Protein AF-V7D7N8-F1 (afdb_monomer_lite)

pLDDT: mean 74.85, std 15.24, range [31.41, 94.75]

Secondary structure (DSSP, 8-state):
--EEEEEEEEEEEEEE-TTS-EEEESS---HHHHHHTTPEEEEEEEEEETTTTEEEEEEEETTSEE-HHHHHHHHHHH-GGGTBS-SEEEE-HHHHHHS-HHHHHHHH-TT----EEEE--SHHHHHHHHHHHHTT---GGG----S--SSHHHHHHHHHHHHHHHHHHHHHHS---TTTHHHHHHHHTSPPB--SSPPP----EEPPHHHHHHHHTTSPPPPS-EEEEE---STT-TTEEEEEEE-TTPPPTTGGGEEEEES--PPPPS----

Structure (mmCIF, N/CA/C/O backbone):
data_AF-V7D7N8-F1
#
_entry.id   AF-V7D7N8-F1
#
loop_
_atom_site.group_PDB
_atom_site.id
_atom_site.type_symbol
_atom_site.label_atom_id
_atom_site.label_alt_id
_atom_site.label_comp_id
_atom_site.label_asym_id
_atom_site.label_entity_id
_atom_site.label_seq_id
_atom_site.pdbx_PDB_ins_code
_atom_site.Cartn_x
_atom_site.Cartn_y
_atom_site.Cartn_z
_atom_site.occupancy
_atom_site.B_iso_or_equiv
_atom_site.auth_seq_id
_atom_site.auth_comp_id
_atom_site.auth_asym_id
_atom_site.auth_atom_id
_atom_site.pdbx_PDB_model_num
ATOM 1 N N . MET A 1 1 ? 13.369 -1.813 -20.200 1.00 81.56 1 MET A N 1
ATOM 2 C CA . MET A 1 1 ? 12.359 -0.771 -19.956 1.00 81.56 1 MET A CA 1
ATOM 3 C C . MET A 1 1 ? 11.888 -0.987 -18.539 1.00 81.56 1 MET A C 1
ATOM 5 O O . MET A 1 1 ? 11.537 -2.118 -18.226 1.00 81.56 1 MET A O 1
ATOM 9 N N . LEU A 1 2 ? 12.017 0.020 -17.683 1.00 90.50 2 LEU A N 1
ATOM 10 C CA . LEU A 1 2 ? 11.590 -0.049 -16.291 1.00 90.50 2 LEU A CA 1
ATOM 11 C C . LEU A 1 2 ? 10.105 0.317 -16.226 1.00 90.50 2 LEU A C 1
ATOM 13 O O . LEU A 1 2 ? 9.742 1.434 -16.584 1.00 90.50 2 LEU A O 1
ATOM 17 N N . THR A 1 3 ? 9.262 -0.615 -15.792 1.00 92.75 3 THR A N 1
ATOM 18 C CA . THR A 1 3 ? 7.821 -0.391 -15.624 1.00 92.75 3 THR A CA 1
ATOM 19 C C . THR A 1 3 ? 7.473 -0.523 -14.152 1.00 92.75 3 THR A C 1
ATOM 21 O O . THR A 1 3 ? 7.943 -1.453 -13.498 1.00 92.75 3 THR A O 1
ATOM 24 N N . HIS A 1 4 ? 6.632 0.373 -13.642 1.00 94.75 4 HIS A N 1
ATOM 25 C CA . HIS A 1 4 ? 6.025 0.227 -12.322 1.00 94.75 4 HIS A CA 1
ATOM 26 C C . HIS A 1 4 ? 4.506 0.195 -12.422 1.00 94.75 4 HIS A C 1
ATOM 28 O O . HIS A 1 4 ? 3.933 0.918 -13.235 1.00 94.75 4 HIS A O 1
ATOM 34 N N . HIS A 1 5 ? 3.852 -0.595 -11.574 1.00 93.94 5 HIS A N 1
ATOM 35 C CA . HIS A 1 5 ? 2.412 -0.480 -11.361 1.00 93.94 5 HIS A CA 1
ATOM 36 C C . HIS A 1 5 ? 2.163 0.337 -10.100 1.00 93.94 5 HIS A C 1
ATOM 38 O O . HIS A 1 5 ? 2.705 0.032 -9.037 1.00 93.94 5 HIS A O 1
ATOM 44 N N . PHE A 1 6 ? 1.350 1.380 -10.224 1.00 92.81 6 PHE A N 1
ATOM 45 C CA . PHE A 1 6 ? 0.870 2.171 -9.106 1.00 92.81 6 PHE A CA 1
ATOM 46 C C . PHE A 1 6 ? -0.584 1.819 -8.817 1.00 92.81 6 PHE A C 1
ATOM 48 O O . PHE A 1 6 ? -1.464 1.979 -9.662 1.00 92.81 6 PHE A O 1
ATOM 55 N N . THR A 1 7 ? -0.825 1.341 -7.603 1.00 89.62 7 THR A N 1
ATOM 56 C CA . THR A 1 7 ? -2.142 0.913 -7.139 1.00 89.62 7 THR A CA 1
ATOM 57 C C . THR A 1 7 ? -2.495 1.639 -5.851 1.00 89.62 7 THR A C 1
ATOM 59 O O . THR A 1 7 ? -1.654 1.772 -4.956 1.00 89.62 7 THR A O 1
ATOM 62 N N . ILE A 1 8 ? -3.754 2.046 -5.729 1.00 88.19 8 ILE A N 1
ATOM 63 C CA . ILE A 1 8 ? -4.336 2.525 -4.478 1.00 88.19 8 ILE A CA 1
ATOM 64 C C . ILE A 1 8 ? -5.509 1.613 -4.168 1.00 88.19 8 ILE A C 1
ATOM 66 O O . ILE A 1 8 ? -6.446 1.544 -4.956 1.00 88.19 8 ILE A O 1
ATOM 70 N N . VAL A 1 9 ? -5.442 0.904 -3.045 1.00 85.19 9 VAL A N 1
ATOM 71 C CA . VAL A 1 9 ? -6.451 -0.098 -2.685 1.00 85.19 9 VAL A CA 1
ATOM 72 C C . VAL A 1 9 ? -6.935 0.103 -1.256 1.00 85.19 9 VAL A C 1
ATOM 74 O O . VAL A 1 9 ? -6.151 0.476 -0.379 1.00 85.19 9 VAL A O 1
ATOM 77 N N . G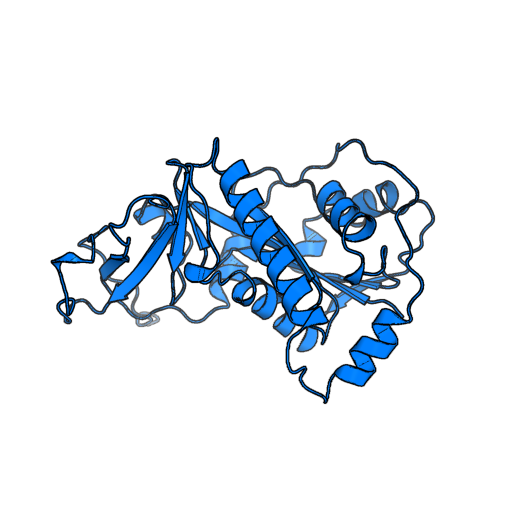LN A 1 10 ? -8.213 -0.182 -0.998 1.00 86.94 10 GLN A N 1
ATOM 78 C CA . GLN A 1 10 ? -8.685 -0.350 0.374 1.00 86.94 10 GLN A CA 1
ATOM 79 C C . GLN A 1 10 ? -8.215 -1.686 0.908 1.00 86.94 10 GLN A C 1
ATOM 81 O O . GLN A 1 10 ? -8.544 -2.732 0.359 1.00 86.94 10 GLN A O 1
ATOM 86 N N . HIS A 1 11 ? -7.475 -1.675 2.000 1.00 84.56 11 HIS A N 1
ATOM 87 C CA . HIS A 1 11 ? -6.992 -2.893 2.596 1.00 84.56 11 HIS A CA 1
ATOM 88 C C . HIS A 1 11 ? -8.147 -3.768 3.092 1.00 84.56 11 HIS A C 1
ATOM 90 O O . HIS A 1 11 ? -8.954 -3.332 3.907 1.00 84.56 11 HIS A O 1
ATOM 96 N N . LYS A 1 12 ? -8.197 -5.019 2.622 1.00 79.44 12 LYS A N 1
ATOM 97 C CA . LYS A 1 12 ? -9.206 -5.994 3.059 1.00 79.44 12 LYS A CA 1
ATOM 98 C C . LYS A 1 12 ? -8.913 -6.581 4.430 1.00 79.44 12 LYS A C 1
ATOM 100 O O . LYS A 1 12 ? -9.837 -6.861 5.172 1.00 79.44 12 LYS A O 1
ATOM 105 N N . TYR A 1 13 ? -7.637 -6.759 4.761 1.00 80.56 13 TYR A N 1
ATOM 106 C CA . TYR A 1 13 ? -7.210 -7.476 5.963 1.00 80.56 13 TYR A CA 1
ATOM 107 C C . TYR A 1 13 ? -6.693 -6.576 7.070 1.00 80.56 13 TYR A C 1
ATOM 109 O O . TYR A 1 13 ? -6.229 -7.103 8.059 1.00 80.56 13 TYR A O 1
ATOM 117 N N . LEU A 1 14 ? -6.666 -5.253 6.904 1.00 86.56 14 LEU A N 1
ATOM 118 C CA . LEU A 1 14 ? -5.997 -4.363 7.853 1.00 86.56 14 LEU A CA 1
ATOM 119 C C . LEU A 1 14 ? -6.893 -3.170 8.127 1.00 86.56 14 LEU A C 1
ATOM 121 O O . LEU A 1 14 ? -7.237 -2.415 7.220 1.00 86.56 14 LEU A O 1
ATOM 125 N N . PHE A 1 15 ? -7.214 -2.997 9.397 1.00 88.62 15 PHE A N 1
ATOM 126 C CA . PHE A 1 15 ? -8.015 -1.900 9.909 1.00 88.62 15 PHE A CA 1
ATOM 127 C C . PHE A 1 15 ? -7.319 -1.294 11.111 1.00 88.62 15 PHE A C 1
ATOM 129 O O . PHE A 1 15 ? -6.423 -1.900 11.701 1.00 88.62 15 PHE A O 1
ATOM 136 N N . VAL A 1 16 ? -7.735 -0.093 11.485 1.00 91.25 16 VAL A N 1
ATOM 137 C CA . VAL A 1 16 ? -7.229 0.577 12.682 1.00 91.25 16 VAL A CA 1
ATOM 138 C C . VAL A 1 16 ? -8.362 1.174 13.500 1.00 91.25 16 VAL A C 1
ATOM 140 O O . VAL A 1 16 ? -9.387 1.536 12.942 1.00 91.25 16 VAL A O 1
ATOM 143 N N . SER A 1 17 ? -8.195 1.316 14.809 1.00 90.31 17 SER A N 1
ATOM 144 C CA . SER A 1 17 ? -9.137 2.059 15.658 1.00 90.31 17 SER A CA 1
ATOM 145 C C . SER A 1 17 ? -8.607 3.460 15.983 1.00 90.31 17 SER A C 1
ATOM 147 O O . SER A 1 17 ? -7.397 3.713 15.942 1.00 90.31 17 SER A O 1
ATOM 149 N N . GLU A 1 18 ? -9.496 4.380 16.378 1.00 89.75 18 GLU A N 1
ATOM 150 C CA . GLU A 1 18 ? -9.092 5.686 16.937 1.00 89.75 18 GLU A CA 1
ATOM 151 C C . GLU A 1 18 ? -8.230 5.533 18.202 1.00 89.75 18 GLU A C 1
ATOM 153 O O . GLU A 1 18 ? -7.397 6.386 18.518 1.00 89.75 18 GLU A O 1
ATOM 158 N N . GLU A 1 19 ? -8.345 4.391 18.885 1.00 87.12 19 GLU A N 1
ATOM 159 C CA . GLU A 1 19 ? -7.520 4.053 20.038 1.00 87.12 19 GLU A CA 1
ATOM 160 C C . GLU A 1 19 ? -6.075 3.697 19.670 1.00 87.12 19 GLU A C 1
ATOM 162 O O . GLU A 1 19 ? -5.271 3.475 20.575 1.00 87.12 19 GLU A O 1
ATOM 167 N N . ARG A 1 20 ? -5.687 3.764 18.387 1.00 87.75 20 ARG A N 1
ATOM 168 C CA . ARG A 1 20 ? -4.335 3.463 17.871 1.00 87.75 20 ARG A CA 1
ATOM 169 C C . ARG A 1 20 ? -4.005 1.982 17.971 1.00 87.75 20 ARG A C 1
ATOM 171 O O . ARG A 1 20 ? -2.908 1.612 18.390 1.00 87.75 20 ARG A O 1
ATOM 178 N N . GLU A 1 21 ? -4.976 1.168 17.597 1.00 85.56 21 GLU A N 1
ATOM 179 C CA . GLU A 1 21 ? -4.845 -0.280 17.511 1.00 85.56 21 GLU A CA 1
ATOM 180 C C . GLU A 1 21 ? -5.003 -0.704 16.053 1.00 85.56 21 GLU A C 1
ATOM 182 O O . GLU A 1 21 ? -5.697 -0.030 15.294 1.00 85.56 21 GLU A O 1
ATOM 187 N N . ALA A 1 22 ? -4.328 -1.775 15.651 1.00 85.69 22 ALA A N 1
ATOM 188 C CA . ALA A 1 22 ? -4.426 -2.383 14.337 1.00 85.69 22 ALA A CA 1
ATOM 189 C C . ALA A 1 22 ? -5.130 -3.733 14.445 1.00 85.69 22 ALA A C 1
ATOM 191 O O . ALA A 1 22 ? -4.864 -4.518 15.349 1.00 85.69 22 ALA A O 1
ATOM 192 N N . PHE A 1 23 ? -6.008 -4.008 13.496 1.00 83.12 23 PHE A N 1
ATOM 193 C CA . PHE A 1 23 ? -6.793 -5.228 13.435 1.00 83.12 23 PHE A CA 1
ATOM 194 C C . PHE A 1 23 ? -6.509 -5.889 12.103 1.00 83.12 23 PHE A C 1
ATOM 196 O O . PHE A 1 23 ? -6.786 -5.313 11.047 1.00 83.12 23 PHE A O 1
ATOM 203 N N . TRP A 1 24 ? -5.928 -7.078 12.165 1.00 80.69 24 TRP A N 1
ATOM 204 C CA . TRP A 1 24 ? -5.785 -7.939 11.017 1.00 80.69 24 TRP A CA 1
ATOM 205 C C . TRP A 1 24 ? -6.995 -8.864 10.913 1.00 80.69 24 TRP A C 1
ATOM 207 O O . TRP A 1 24 ? -7.369 -9.459 11.914 1.00 80.69 24 TRP A O 1
ATOM 217 N N . VAL A 1 25 ? -7.600 -9.014 9.738 1.00 77.12 25 VAL A N 1
ATOM 218 C CA . VAL A 1 25 ? -8.779 -9.875 9.528 1.00 77.12 25 VAL A CA 1
ATOM 219 C C . VAL A 1 25 ? -8.435 -10.940 8.499 1.00 77.12 25 VAL A C 1
ATOM 221 O O . VAL A 1 25 ? -8.008 -10.579 7.411 1.00 77.12 25 VAL A O 1
ATOM 224 N N . SER A 1 26 ? -8.626 -12.227 8.795 1.00 70.00 26 SER A N 1
ATOM 225 C CA . SER A 1 26 ? -8.186 -13.323 7.898 1.00 70.00 26 SER A CA 1
ATOM 226 C C . SER A 1 26 ? -8.944 -13.405 6.606 1.00 70.00 26 SER A C 1
ATOM 228 O O . SER A 1 26 ? -8.368 -13.589 5.534 1.00 70.00 26 SER A O 1
ATOM 230 N N . GLU A 1 27 ? -10.247 -13.265 6.724 1.00 71.12 27 GLU A N 1
ATOM 231 C CA . GLU A 1 27 ? -11.159 -13.437 5.607 1.00 71.12 27 GLU A CA 1
ATOM 232 C C . GLU A 1 27 ? -11.414 -12.104 4.894 1.00 71.12 27 GLU A C 1
ATOM 234 O O . GLU A 1 27 ? -11.929 -12.061 3.782 1.00 71.12 27 GLU A O 1
ATOM 239 N N . GLY A 1 28 ? -10.937 -11.013 5.493 1.00 72.94 28 GLY A N 1
ATOM 240 C CA . GLY A 1 28 ? -11.219 -9.649 5.089 1.00 72.94 28 GLY A CA 1
ATOM 241 C C . GLY A 1 28 ? -12.495 -9.110 5.727 1.00 72.94 28 GLY A C 1
ATOM 242 O O . GLY A 1 28 ? -13.274 -9.855 6.310 1.00 72.94 28 GLY A O 1
ATOM 243 N N . LEU A 1 29 ? -12.682 -7.794 5.662 1.00 73.69 29 LEU A N 1
ATOM 244 C CA . LEU A 1 29 ? -13.860 -7.122 6.210 1.00 73.69 29 LEU A CA 1
ATOM 245 C C . LEU A 1 29 ? -14.306 -5.998 5.270 1.00 73.69 29 LEU A C 1
ATOM 247 O O . LEU A 1 29 ? -13.475 -5.252 4.743 1.00 73.69 29 LEU A O 1
ATOM 251 N N . ASN A 1 30 ? -15.612 -5.848 5.058 1.00 71.94 30 ASN A N 1
ATOM 252 C CA . ASN A 1 30 ? -16.130 -4.732 4.272 1.00 71.94 30 ASN A CA 1
ATOM 253 C C . ASN A 1 30 ? -16.026 -3.413 5.047 1.00 71.94 30 ASN A C 1
ATOM 255 O O . ASN A 1 30 ? -16.162 -3.399 6.273 1.00 71.94 30 ASN A O 1
ATOM 259 N N . PRO A 1 31 ? -15.887 -2.265 4.358 1.00 72.69 31 PRO A N 1
ATOM 260 C CA . PRO A 1 31 ? -15.820 -0.971 5.036 1.00 72.69 31 PRO A CA 1
ATOM 261 C C . PRO A 1 31 ? -17.057 -0.672 5.901 1.00 72.69 31 PRO A C 1
ATOM 263 O O . PRO A 1 31 ? -16.910 -0.188 7.018 1.00 72.69 31 PRO A O 1
ATOM 266 N N . SER A 1 32 ? -18.264 -1.037 5.457 1.00 72.69 32 SER A N 1
ATOM 267 C CA . SER A 1 32 ? -19.494 -0.867 6.250 1.00 72.69 32 SER A CA 1
ATOM 268 C C . SER A 1 32 ? -19.538 -1.734 7.515 1.00 72.69 32 SER A C 1
ATOM 270 O O . SER A 1 32 ? -20.196 -1.388 8.496 1.00 72.69 32 SER A O 1
ATOM 272 N N . GLU A 1 33 ? -18.865 -2.883 7.500 1.00 72.31 33 GLU A N 1
ATOM 273 C CA . GLU A 1 33 ? -18.773 -3.787 8.650 1.00 72.31 33 GLU A CA 1
ATOM 274 C C . GLU A 1 33 ? -17.712 -3.293 9.629 1.00 72.31 33 GLU A C 1
ATOM 276 O O . GLU A 1 33 ? -17.956 -3.264 10.835 1.00 72.31 33 GLU A O 1
ATOM 281 N N . ALA A 1 34 ? -16.582 -2.814 9.100 1.00 78.56 34 ALA A N 1
ATOM 282 C CA . ALA A 1 34 ? -15.554 -2.128 9.868 1.00 78.56 34 ALA A CA 1
ATOM 283 C C . ALA A 1 34 ? -16.153 -0.959 10.661 1.00 78.56 34 ALA A C 1
ATOM 285 O O . ALA A 1 34 ? -15.941 -0.875 11.868 1.00 78.56 34 ALA A O 1
ATOM 286 N N . GLU A 1 35 ? -16.995 -0.132 10.034 1.00 80.00 35 GLU A N 1
ATOM 287 C CA . GLU A 1 35 ? -17.708 0.952 10.723 1.00 80.00 35 GLU A CA 1
ATOM 288 C C . GLU A 1 35 ? -18.569 0.450 11.893 1.00 80.00 35 GLU A C 1
ATOM 290 O O . GLU A 1 35 ? -18.582 1.067 12.960 1.00 80.00 35 GLU A O 1
ATOM 295 N N . GLY A 1 36 ? -19.255 -0.688 11.726 1.00 77.19 36 GLY A N 1
ATOM 296 C CA . GLY A 1 36 ? -20.042 -1.327 12.786 1.00 77.19 36 GLY A CA 1
ATOM 297 C C . GLY A 1 36 ? -19.208 -1.749 13.998 1.00 77.19 36 GLY A C 1
ATOM 298 O O . GLY A 1 36 ? -19.693 -1.660 15.123 1.00 77.19 36 GLY A O 1
ATOM 299 N N . LEU A 1 37 ? -17.948 -2.126 13.768 1.00 77.12 37 LEU A N 1
ATOM 300 C CA . LEU A 1 37 ? -16.966 -2.501 14.790 1.00 77.12 37 LEU A CA 1
ATOM 301 C C . LEU A 1 37 ? -16.120 -1.312 15.286 1.00 77.12 37 LEU A C 1
ATOM 303 O O . LEU A 1 37 ? -15.131 -1.512 15.990 1.00 77.12 37 LEU A O 1
ATOM 307 N N . ALA A 1 38 ? -16.477 -0.076 14.916 1.00 85.12 38 ALA A N 1
ATOM 308 C CA . ALA A 1 38 ? -15.683 1.130 15.173 1.00 85.12 38 ALA A CA 1
ATOM 309 C C . ALA A 1 38 ? -14.235 1.050 14.634 1.00 85.12 38 ALA A C 1
ATOM 311 O O . ALA A 1 38 ? -13.316 1.690 15.154 1.00 85.12 38 ALA A O 1
ATOM 312 N N . LEU A 1 39 ? -14.044 0.272 13.569 1.00 86.56 39 LEU A N 1
ATOM 313 C CA . LEU A 1 39 ? -12.799 0.122 12.836 1.00 86.56 39 LEU A CA 1
ATOM 314 C C . LEU A 1 39 ? -12.775 1.055 11.625 1.00 86.56 39 LEU A C 1
ATOM 316 O O . LEU A 1 39 ? -13.763 1.263 10.924 1.00 86.56 39 LEU A O 1
ATOM 320 N N . ILE A 1 40 ? -11.601 1.607 11.366 1.00 90.25 40 ILE A N 1
ATOM 321 C CA . ILE A 1 40 ? -11.319 2.522 10.271 1.00 90.25 40 ILE A CA 1
ATOM 322 C C . ILE A 1 40 ? -10.628 1.721 9.165 1.00 90.25 40 ILE A C 1
ATOM 324 O O . ILE A 1 40 ? -9.555 1.153 9.415 1.00 90.25 40 ILE A O 1
ATOM 328 N N . PRO A 1 41 ? -11.186 1.693 7.941 1.00 88.25 41 PRO A N 1
ATOM 329 C CA . PRO A 1 41 ? -10.522 1.077 6.802 1.00 88.25 41 PRO A CA 1
ATOM 330 C C . PRO A 1 41 ? -9.180 1.748 6.509 1.00 88.25 41 PRO A C 1
ATOM 332 O O . PRO A 1 41 ? -9.032 2.974 6.592 1.00 88.25 41 PRO A O 1
ATOM 335 N N . VAL A 1 42 ? -8.195 0.931 6.150 1.00 89.62 42 VAL A N 1
ATOM 336 C CA . VAL A 1 42 ? -6.865 1.391 5.751 1.00 89.62 42 VAL A CA 1
ATOM 337 C C . VAL A 1 42 ? -6.785 1.433 4.232 1.00 89.62 42 VAL A C 1
ATOM 339 O O . VAL A 1 42 ? -7.301 0.560 3.550 1.00 89.62 42 VAL A O 1
ATOM 342 N N . ILE A 1 43 ? -6.116 2.439 3.688 1.00 89.44 43 ILE A N 1
ATOM 343 C CA . ILE A 1 43 ? -5.741 2.524 2.280 1.00 89.44 43 ILE A CA 1
ATOM 344 C C . ILE A 1 43 ? -4.271 2.163 2.160 1.00 89.44 43 ILE A C 1
ATOM 346 O O . ILE A 1 43 ? -3.448 2.713 2.890 1.00 89.44 43 ILE A O 1
ATOM 350 N N . ALA A 1 44 ? -3.937 1.300 1.208 1.00 90.31 44 ALA A N 1
ATOM 351 C CA . ALA A 1 44 ? -2.565 1.033 0.814 1.00 90.31 44 ALA A CA 1
ATOM 352 C C . ALA A 1 44 ? -2.260 1.712 -0.526 1.00 90.31 44 ALA A C 1
ATOM 354 O O . ALA A 1 44 ? -2.882 1.411 -1.546 1.00 90.31 44 ALA A O 1
ATOM 355 N N . LEU A 1 45 ? -1.278 2.611 -0.525 1.00 91.81 45 LEU A N 1
ATOM 356 C CA . LEU A 1 45 ? -0.623 3.086 -1.741 1.00 91.81 45 LEU A CA 1
ATOM 357 C C . LEU A 1 45 ? 0.557 2.167 -1.997 1.00 91.81 45 LEU A C 1
ATOM 359 O O . LEU A 1 45 ? 1.423 2.037 -1.134 1.00 91.81 45 LEU A O 1
ATOM 363 N N . THR A 1 46 ? 0.592 1.548 -3.171 1.00 92.38 46 THR A N 1
ATOM 364 C CA . THR A 1 46 ? 1.644 0.598 -3.529 1.00 92.38 46 THR A CA 1
ATOM 365 C C . THR A 1 46 ? 2.199 0.939 -4.897 1.00 92.38 46 THR A C 1
ATOM 367 O O . THR A 1 46 ? 1.450 1.182 -5.841 1.00 92.38 46 THR A O 1
ATOM 370 N N . LEU A 1 47 ? 3.520 0.953 -4.993 1.00 93.81 47 LEU A N 1
ATOM 371 C CA . LEU A 1 47 ? 4.247 1.002 -6.247 1.00 93.81 47 LEU A CA 1
ATOM 372 C C . LEU A 1 47 ? 5.048 -0.291 -6.356 1.00 93.81 47 LEU A C 1
ATOM 374 O O . LEU A 1 47 ? 5.848 -0.556 -5.464 1.00 93.81 47 LEU A O 1
ATOM 378 N N . ASN A 1 48 ? 4.848 -1.093 -7.398 1.00 91.88 48 ASN A N 1
ATOM 379 C CA . ASN A 1 48 ? 5.562 -2.360 -7.551 1.00 91.88 48 ASN A CA 1
ATOM 380 C C . ASN A 1 48 ? 6.176 -2.558 -8.937 1.00 91.88 48 ASN A C 1
ATOM 382 O O . ASN A 1 48 ? 5.820 -1.877 -9.899 1.00 91.88 48 ASN A O 1
ATOM 386 N N . VAL A 1 49 ? 7.127 -3.487 -9.015 1.00 91.12 49 VAL A N 1
ATOM 387 C CA . VAL A 1 49 ? 7.731 -3.946 -10.265 1.00 91.12 49 VAL A CA 1
ATOM 388 C C . VAL A 1 49 ? 6.970 -5.193 -10.722 1.00 91.12 49 VAL A C 1
ATOM 390 O O . VAL A 1 49 ? 6.982 -6.201 -10.013 1.00 91.12 49 VAL A O 1
ATOM 393 N N . PRO A 1 50 ? 6.311 -5.171 -11.891 1.00 88.38 50 PRO A N 1
ATOM 394 C CA . PRO A 1 50 ? 5.456 -6.267 -12.319 1.00 88.38 50 PRO A CA 1
ATOM 395 C C . PRO A 1 50 ? 6.222 -7.580 -12.466 1.00 88.38 50 PRO A C 1
ATOM 397 O O . PRO A 1 50 ? 7.330 -7.629 -12.998 1.00 88.38 50 PRO A O 1
ATOM 400 N N . GLY A 1 51 ? 5.605 -8.666 -11.999 1.00 82.62 51 GLY A N 1
ATOM 401 C CA . GLY A 1 51 ? 6.185 -10.010 -12.039 1.00 82.62 51 GLY A CA 1
ATOM 402 C C . GLY A 1 51 ? 7.249 -10.278 -10.969 1.00 82.62 51 GLY A C 1
ATOM 403 O O . GLY A 1 51 ? 7.613 -11.441 -10.776 1.00 82.62 51 GLY A O 1
ATOM 404 N N . LEU A 1 52 ? 7.690 -9.250 -10.240 1.00 83.69 52 LEU A N 1
ATOM 405 C CA . LEU A 1 52 ? 8.633 -9.352 -9.133 1.00 83.69 52 LEU A CA 1
ATOM 406 C C . LEU A 1 52 ? 7.951 -8.992 -7.807 1.00 83.69 52 LEU A C 1
ATOM 408 O O . LEU A 1 52 ? 7.022 -8.192 -7.752 1.00 83.69 52 LEU A O 1
ATOM 412 N N . ASP A 1 53 ? 8.464 -9.539 -6.711 1.00 81.19 53 ASP A N 1
ATOM 413 C CA . ASP A 1 53 ? 8.029 -9.183 -5.355 1.00 81.19 53 ASP A CA 1
ATOM 414 C C . ASP A 1 53 ? 8.784 -7.947 -4.839 1.00 81.19 53 ASP A C 1
ATOM 416 O O . ASP A 1 53 ? 9.239 -7.884 -3.700 1.00 81.19 53 ASP A O 1
ATOM 420 N N . LEU A 1 54 ? 8.952 -6.954 -5.723 1.00 87.31 54 LEU A N 1
ATOM 421 C CA . LEU A 1 54 ? 9.598 -5.682 -5.422 1.00 87.31 54 LEU A CA 1
ATOM 422 C C . LEU A 1 54 ? 8.558 -4.569 -5.398 1.00 87.31 54 LEU A C 1
ATOM 424 O O . LEU A 1 54 ? 7.956 -4.266 -6.424 1.00 87.31 54 LEU A O 1
ATOM 428 N N . TYR A 1 55 ? 8.369 -3.934 -4.248 1.00 89.44 55 TYR A N 1
ATOM 429 C CA . TYR A 1 55 ? 7.371 -2.892 -4.067 1.00 89.44 55 TYR A CA 1
ATOM 430 C C . TYR A 1 55 ? 7.823 -1.805 -3.084 1.00 89.44 55 TYR A C 1
ATOM 432 O O . TYR A 1 55 ? 8.855 -1.910 -2.439 1.00 89.44 55 TYR A O 1
ATOM 440 N N . HIS A 1 56 ? 7.069 -0.719 -3.001 1.00 91.94 56 HIS A N 1
ATOM 441 C CA . HIS A 1 56 ? 7.096 0.261 -1.925 1.00 91.94 56 HIS A CA 1
ATOM 442 C C . HIS A 1 56 ? 5.645 0.512 -1.532 1.00 91.94 56 HIS A C 1
ATOM 444 O O . HIS A 1 56 ? 4.819 0.786 -2.406 1.00 91.94 56 HIS A O 1
ATOM 450 N N . GLN A 1 57 ? 5.330 0.393 -0.244 1.00 91.50 57 GLN A N 1
ATOM 451 C CA . GLN A 1 57 ? 3.958 0.467 0.241 1.00 91.50 57 GLN A CA 1
ATOM 452 C C . GLN A 1 57 ? 3.844 1.406 1.440 1.00 91.50 57 GLN A C 1
ATOM 454 O O . GLN A 1 57 ? 4.652 1.353 2.367 1.00 91.50 57 GLN A O 1
ATOM 459 N N . ARG A 1 58 ? 2.814 2.256 1.434 1.00 92.19 58 ARG A N 1
ATOM 460 C CA . ARG A 1 58 ? 2.441 3.101 2.573 1.00 92.19 58 ARG A CA 1
ATOM 461 C C . ARG A 1 58 ? 0.959 2.973 2.877 1.00 92.19 58 ARG A C 1
ATOM 463 O O . ARG A 1 58 ? 0.144 2.820 1.970 1.00 92.19 58 ARG A O 1
ATOM 470 N N . PHE A 1 59 ? 0.634 3.084 4.159 1.00 92.38 59 PHE A N 1
ATOM 471 C CA . PHE A 1 59 ? -0.720 2.930 4.666 1.00 92.38 59 PHE A CA 1
ATOM 472 C C . PHE A 1 59 ? -1.267 4.246 5.215 1.00 92.38 59 PHE A C 1
ATOM 474 O O . PHE A 1 59 ? -0.552 4.996 5.879 1.00 92.38 59 PHE A O 1
ATOM 481 N N . PHE A 1 60 ? -2.547 4.501 4.962 1.00 92.12 60 PHE A N 1
ATOM 482 C CA . PHE A 1 60 ? -3.265 5.707 5.377 1.00 92.12 60 PHE A CA 1
ATOM 483 C C . PHE A 1 60 ? -4.654 5.331 5.883 1.00 92.12 60 PHE A C 1
ATOM 485 O O . PHE A 1 60 ? -5.177 4.285 5.506 1.00 92.12 60 PHE A O 1
ATOM 492 N N . LYS A 1 61 ? -5.297 6.167 6.701 1.00 90.62 61 LYS A N 1
ATOM 493 C CA . LYS A 1 61 ? -6.726 5.960 6.967 1.00 90.62 61 LYS A CA 1
ATOM 494 C C . LYS A 1 61 ? -7.520 6.300 5.710 1.00 90.62 61 LYS A C 1
ATOM 496 O O . LYS A 1 61 ? -7.151 7.219 4.981 1.00 90.62 61 LYS A O 1
ATOM 501 N N . HIS A 1 62 ? -8.659 5.640 5.519 1.00 84.12 62 HIS A N 1
ATOM 502 C CA . HIS A 1 62 ? -9.594 5.915 4.424 1.00 84.12 62 HIS A CA 1
ATOM 503 C C . HIS A 1 62 ? -9.848 7.413 4.186 1.00 84.12 62 HIS A C 1
ATOM 505 O O . HIS A 1 62 ? -9.853 7.890 3.056 1.00 84.12 62 HIS A O 1
ATOM 511 N N . ASN A 1 63 ? -10.035 8.179 5.261 1.00 81.44 63 ASN A N 1
ATOM 512 C CA . ASN A 1 63 ? -10.434 9.584 5.183 1.00 81.44 63 ASN A CA 1
ATOM 513 C C . ASN A 1 63 ? -9.271 10.586 5.222 1.00 81.44 63 ASN A C 1
ATOM 515 O O . ASN A 1 63 ? -9.520 11.795 5.297 1.00 81.44 63 ASN A O 1
ATOM 519 N N . ASP A 1 64 ? -8.025 10.114 5.178 1.00 86.44 64 ASP A N 1
ATOM 520 C CA . ASP A 1 64 ? -6.860 10.990 5.225 1.00 86.44 64 ASP A CA 1
ATOM 521 C C . ASP A 1 64 ? -6.641 11.733 3.900 1.00 86.44 64 ASP A C 1
ATOM 523 O O . ASP A 1 64 ? -7.036 11.311 2.811 1.00 86.44 64 ASP A O 1
ATOM 527 N N . LYS A 1 65 ? -5.979 12.888 4.001 1.00 84.69 65 LYS A N 1
ATOM 528 C CA . LYS A 1 65 ? -5.412 13.575 2.840 1.00 84.69 65 LYS A CA 1
ATOM 529 C C . LYS A 1 65 ? -4.067 12.940 2.526 1.00 84.69 65 LYS A C 1
ATOM 531 O O . LYS A 1 65 ? -3.161 12.998 3.352 1.00 84.69 65 LYS A O 1
ATOM 536 N N . ILE A 1 66 ? -3.920 12.396 1.326 1.00 86.56 66 ILE A N 1
ATOM 537 C CA . ILE A 1 66 ? -2.743 11.623 0.935 1.00 86.56 66 ILE A CA 1
ATOM 538 C C . ILE A 1 66 ? -1.964 12.394 -0.125 1.00 86.56 66 ILE A C 1
ATOM 540 O O . ILE A 1 66 ? -2.512 12.772 -1.158 1.00 86.56 66 ILE A O 1
ATOM 544 N N . SER A 1 67 ? -0.677 12.643 0.113 1.00 88.19 67 SER A N 1
ATOM 545 C CA . SER A 1 67 ? 0.177 13.272 -0.897 1.00 88.19 67 SER A CA 1
ATOM 546 C C . SER A 1 67 ? 0.771 12.218 -1.830 1.00 88.19 67 SER A C 1
ATOM 548 O O . SER A 1 67 ? 1.741 11.543 -1.486 1.00 88.19 67 SER A O 1
ATOM 550 N N . ILE A 1 68 ? 0.191 12.094 -3.027 1.00 89.12 68 ILE A N 1
ATOM 551 C CA . ILE A 1 68 ? 0.672 11.169 -4.065 1.00 89.12 68 ILE A CA 1
ATOM 552 C C . ILE A 1 68 ? 2.076 11.567 -4.541 1.00 89.12 68 ILE A C 1
ATOM 554 O O . ILE A 1 68 ? 2.925 10.702 -4.738 1.00 89.12 68 ILE A O 1
ATOM 558 N N . ALA A 1 69 ? 2.343 12.873 -4.662 1.00 89.00 69 ALA A N 1
ATOM 559 C CA . ALA A 1 69 ? 3.657 13.393 -5.037 1.00 89.00 69 ALA A CA 1
ATOM 560 C C . ALA A 1 69 ? 4.749 12.937 -4.058 1.00 89.00 69 ALA A C 1
ATOM 562 O O . ALA A 1 69 ? 5.774 12.409 -4.485 1.00 89.00 69 ALA A O 1
ATOM 563 N N . ASN A 1 70 ? 4.502 13.075 -2.750 1.00 88.88 70 ASN A N 1
ATOM 564 C CA . ASN A 1 70 ? 5.438 12.605 -1.731 1.00 88.88 70 ASN A CA 1
ATOM 565 C C . ASN A 1 70 ? 5.627 11.098 -1.776 1.00 88.88 70 ASN A C 1
ATOM 567 O O . ASN A 1 70 ? 6.757 10.645 -1.665 1.00 88.88 70 ASN A O 1
ATOM 571 N N . PHE A 1 71 ? 4.540 10.338 -1.922 1.00 91.75 71 PHE A N 1
ATOM 572 C CA . PHE A 1 71 ? 4.616 8.884 -1.982 1.00 91.75 71 PHE A CA 1
ATOM 573 C C . PHE A 1 71 ? 5.496 8.417 -3.149 1.00 91.75 71 PHE A C 1
ATOM 575 O O . PHE A 1 71 ? 6.424 7.641 -2.943 1.00 91.75 71 PHE A O 1
ATOM 582 N N . LEU A 1 72 ? 5.247 8.921 -4.363 1.00 92.25 72 LEU A N 1
ATOM 583 C CA . LEU A 1 72 ? 6.027 8.550 -5.548 1.00 92.25 72 LEU A CA 1
ATOM 584 C C . LEU A 1 72 ? 7.489 8.993 -5.422 1.00 92.25 72 LEU A C 1
ATOM 586 O O . LEU A 1 72 ? 8.396 8.214 -5.710 1.00 92.25 72 LEU A O 1
ATOM 590 N N . TYR A 1 73 ? 7.722 10.216 -4.940 1.00 90.88 73 TYR A N 1
ATOM 591 C CA . TYR A 1 73 ? 9.073 10.710 -4.696 1.00 90.88 73 TYR A CA 1
ATOM 592 C C . TYR A 1 73 ? 9.822 9.857 -3.674 1.00 90.88 73 TYR A C 1
ATOM 594 O O . TYR A 1 73 ? 10.944 9.438 -3.937 1.00 90.88 73 TYR A O 1
ATOM 602 N N . GLU A 1 74 ? 9.208 9.581 -2.523 1.00 89.56 74 GLU A N 1
ATOM 603 C CA . GLU A 1 74 ? 9.793 8.754 -1.473 1.00 89.56 74 GLU A CA 1
ATOM 604 C C . GLU A 1 74 ? 10.115 7.361 -2.009 1.00 89.56 74 GLU A C 1
ATOM 606 O O . GLU A 1 74 ? 11.241 6.895 -1.832 1.00 89.56 74 GLU A O 1
ATOM 611 N N . ALA A 1 75 ? 9.188 6.731 -2.733 1.00 92.38 75 ALA A N 1
ATOM 612 C CA . ALA A 1 75 ? 9.394 5.420 -3.332 1.00 92.38 75 ALA A CA 1
ATOM 613 C C . ALA A 1 75 ? 10.620 5.401 -4.260 1.00 92.38 75 ALA A C 1
ATOM 615 O O . ALA A 1 75 ? 11.500 4.554 -4.109 1.00 92.38 75 ALA A O 1
ATOM 616 N N . TRP A 1 76 ? 10.717 6.355 -5.188 1.00 92.94 76 TRP A N 1
ATOM 617 C CA . TRP A 1 76 ? 11.805 6.408 -6.169 1.00 92.94 76 TRP A CA 1
ATOM 618 C C . TRP A 1 76 ? 13.137 6.886 -5.591 1.00 92.94 76 TRP A C 1
ATOM 620 O O . TRP A 1 76 ? 14.191 6.467 -6.067 1.00 92.94 76 TRP A O 1
ATOM 630 N N . ALA A 1 77 ? 13.112 7.752 -4.578 1.00 89.25 77 ALA A N 1
ATOM 631 C CA . ALA A 1 77 ? 14.317 8.283 -3.953 1.00 89.25 77 ALA A CA 1
ATOM 632 C C . ALA A 1 77 ? 14.914 7.330 -2.908 1.00 89.25 77 ALA A C 1
ATOM 634 O O . ALA A 1 77 ? 16.135 7.287 -2.754 1.00 89.25 77 ALA A O 1
ATOM 635 N N . SER A 1 78 ? 14.071 6.602 -2.168 1.00 85.81 78 SER A N 1
ATOM 636 C CA . SER A 1 78 ? 14.495 5.850 -0.979 1.00 85.81 78 SER A CA 1
ATOM 637 C C . SER A 1 78 ? 14.524 4.335 -1.159 1.00 85.81 78 SER A C 1
ATOM 639 O O . SER A 1 78 ? 15.292 3.680 -0.457 1.00 85.81 78 SER A O 1
ATOM 641 N N . ASN A 1 79 ? 13.748 3.766 -2.091 1.00 88.56 79 ASN A N 1
ATOM 642 C CA . ASN A 1 79 ? 13.731 2.322 -2.307 1.00 88.56 79 ASN A CA 1
ATOM 643 C C . ASN A 1 79 ? 14.701 1.915 -3.437 1.00 88.56 79 ASN A C 1
ATOM 645 O O . ASN A 1 79 ? 14.371 2.061 -4.620 1.00 88.56 79 ASN A O 1
ATOM 649 N N . PRO A 1 80 ? 15.884 1.350 -3.117 1.00 86.44 80 PRO A N 1
ATOM 650 C CA . PRO A 1 80 ? 16.879 0.990 -4.126 1.00 86.44 80 PRO A CA 1
ATOM 651 C C . PRO A 1 80 ? 16.403 -0.124 -5.067 1.00 86.44 80 PRO A C 1
ATOM 653 O O . PRO A 1 80 ? 16.906 -0.229 -6.189 1.00 86.44 80 PRO A O 1
ATOM 656 N N . PHE A 1 81 ? 15.429 -0.938 -4.649 1.00 88.19 81 PHE A N 1
ATOM 657 C CA . PHE A 1 81 ? 14.883 -2.013 -5.469 1.00 88.19 81 PHE A CA 1
ATOM 658 C C . PHE A 1 81 ? 13.977 -1.504 -6.584 1.00 88.19 81 PHE A C 1
ATOM 660 O O . PHE A 1 81 ? 13.837 -2.194 -7.584 1.00 88.19 81 PHE A O 1
ATOM 667 N N . LEU A 1 82 ? 13.410 -0.302 -6.470 1.00 91.56 82 LEU A N 1
ATOM 668 C CA . LEU A 1 82 ? 12.583 0.285 -7.529 1.00 91.56 82 LEU A CA 1
ATOM 669 C C . LEU A 1 82 ? 13.403 0.959 -8.631 1.00 91.56 82 LEU A C 1
ATOM 671 O O . LEU A 1 82 ? 12.863 1.303 -9.671 1.00 91.56 82 LEU A O 1
ATOM 675 N N . LYS A 1 83 ? 14.713 1.152 -8.436 1.00 92.38 83 LYS A N 1
ATOM 676 C CA . LYS A 1 83 ? 15.602 1.755 -9.448 1.00 92.38 83 LYS A CA 1
ATOM 677 C C . LYS A 1 83 ? 15.183 3.165 -9.906 1.00 92.38 83 LYS A C 1
ATOM 679 O O . LYS A 1 83 ? 15.663 3.632 -10.935 1.00 92.38 83 LYS A O 1
ATOM 684 N N . GLY A 1 84 ? 14.397 3.882 -9.103 1.00 92.06 84 GLY A N 1
ATOM 685 C CA . GLY A 1 84 ? 14.019 5.272 -9.361 1.00 92.06 84 GLY A CA 1
ATOM 686 C C . GLY A 1 84 ? 12.795 5.434 -10.267 1.00 92.06 84 GLY A C 1
ATOM 687 O O . GLY A 1 84 ? 11.884 4.612 -10.234 1.00 92.06 84 GLY A O 1
ATOM 688 N N . ILE A 1 85 ? 12.750 6.524 -11.034 1.00 93.12 85 ILE A N 1
ATOM 689 C CA . ILE A 1 85 ? 11.645 6.872 -11.933 1.00 93.12 85 ILE A CA 1
ATOM 690 C C . ILE A 1 85 ? 11.580 5.840 -13.078 1.00 93.12 85 ILE A C 1
ATOM 692 O O . ILE A 1 85 ? 12.598 5.606 -13.738 1.00 93.12 85 ILE A O 1
ATOM 696 N N . PRO A 1 86 ? 10.418 5.208 -13.330 1.00 94.00 86 PRO A N 1
ATOM 697 C CA . PRO A 1 86 ? 10.274 4.224 -14.396 1.00 94.00 86 PRO A CA 1
ATOM 698 C C . PRO A 1 86 ? 10.191 4.881 -15.779 1.00 94.00 86 PRO A C 1
ATOM 700 O O . PRO A 1 86 ? 9.790 6.033 -15.905 1.00 94.00 86 PRO A O 1
ATOM 703 N N . ASP A 1 87 ? 10.473 4.113 -16.835 1.00 92.88 87 ASP A N 1
ATOM 704 C CA . ASP A 1 87 ? 10.131 4.504 -18.208 1.00 92.88 87 ASP A CA 1
ATOM 705 C C . ASP A 1 87 ? 8.602 4.572 -18.393 1.00 92.88 87 ASP A C 1
ATOM 707 O O . ASP A 1 87 ? 8.105 5.426 -19.130 1.00 92.88 87 ASP A O 1
ATOM 711 N N . GLN A 1 88 ? 7.871 3.663 -17.738 1.00 93.31 88 GLN A N 1
ATOM 712 C CA . GLN A 1 88 ? 6.424 3.508 -17.862 1.00 93.31 88 GLN A CA 1
ATOM 713 C C . GLN A 1 88 ? 5.764 3.340 -16.490 1.00 93.31 88 GLN A C 1
ATOM 715 O O . GLN A 1 88 ? 6.195 2.523 -15.672 1.00 93.31 88 GLN A O 1
ATOM 720 N N . LEU A 1 89 ? 4.682 4.079 -16.256 1.00 93.56 89 LEU A N 1
ATOM 721 C CA . LEU A 1 89 ? 3.850 3.926 -15.069 1.00 93.56 89 LEU A CA 1
ATOM 722 C C . LEU A 1 89 ? 2.467 3.408 -15.456 1.00 93.56 89 LEU A C 1
ATOM 724 O O . LEU A 1 89 ? 1.714 4.085 -16.152 1.00 93.56 89 LEU A O 1
ATOM 728 N N . CYS A 1 90 ? 2.141 2.212 -14.984 1.00 93.06 90 CYS A N 1
ATOM 729 C CA . CYS A 1 90 ? 0.824 1.622 -15.140 1.00 93.06 90 CYS A CA 1
ATOM 730 C C . CYS A 1 90 ? -0.077 2.001 -13.967 1.00 93.06 90 CYS A C 1
ATOM 732 O O . CYS A 1 90 ? 0.338 1.907 -12.809 1.00 93.06 90 CYS A O 1
ATOM 734 N N . ILE A 1 91 ? -1.311 2.395 -14.258 1.00 89.88 91 ILE A N 1
ATOM 735 C CA . ILE A 1 91 ? -2.308 2.787 -13.265 1.00 89.88 91 ILE A CA 1
ATOM 736 C C . ILE A 1 91 ? -3.706 2.374 -13.726 1.00 89.88 91 ILE A C 1
ATOM 738 O O . ILE A 1 91 ? -3.976 2.291 -14.919 1.00 89.88 91 ILE A O 1
ATOM 742 N N . ASP A 1 92 ? -4.604 2.137 -12.778 1.00 86.00 92 ASP A N 1
ATOM 743 C CA . ASP A 1 92 ? -6.010 1.879 -13.069 1.00 86.00 92 ASP A CA 1
ATOM 744 C C . ASP A 1 92 ? -6.673 3.073 -13.787 1.00 86.00 92 ASP A C 1
ATOM 746 O O . ASP A 1 92 ? -6.395 4.232 -13.460 1.00 86.00 92 ASP A O 1
ATOM 750 N N . GLU A 1 93 ? -7.550 2.802 -14.758 1.00 83.88 93 GLU A N 1
ATOM 751 C CA . GLU A 1 93 ? -8.258 3.841 -15.518 1.00 83.88 93 GLU A CA 1
ATOM 752 C C . GLU A 1 93 ? -9.169 4.692 -14.621 1.00 83.88 93 GLU A C 1
ATOM 754 O O . GLU A 1 93 ? -9.180 5.922 -14.743 1.00 83.88 93 GLU A O 1
ATOM 759 N N . GLU A 1 94 ? -9.884 4.070 -13.679 1.00 81.38 94 GLU A N 1
ATOM 760 C CA . GLU A 1 94 ? -10.743 4.792 -12.742 1.00 81.38 94 GLU A CA 1
ATOM 761 C C . GLU A 1 94 ? -9.897 5.713 -11.863 1.00 81.38 94 GLU A C 1
ATOM 763 O O . GLU A 1 94 ? -10.227 6.890 -11.685 1.00 81.38 94 GLU A O 1
ATOM 768 N N . LEU A 1 95 ? -8.750 5.221 -11.387 1.00 80.81 95 LEU A N 1
ATOM 769 C CA . LEU A 1 95 ? -7.841 6.013 -10.567 1.00 80.81 95 LEU A CA 1
ATOM 770 C C . LEU A 1 95 ? -7.206 7.170 -11.355 1.00 80.81 95 LEU A C 1
ATOM 772 O O . LEU A 1 95 ? -7.101 8.286 -10.842 1.00 80.81 95 LEU A O 1
ATOM 776 N N . LEU A 1 96 ? -6.820 6.936 -12.612 1.00 84.62 96 LEU A N 1
ATOM 777 C CA . LEU A 1 96 ? -6.284 7.975 -13.493 1.00 84.62 96 LEU A CA 1
ATOM 778 C C . LEU A 1 96 ? -7.305 9.091 -13.757 1.00 84.62 96 LEU A C 1
ATOM 780 O O . LEU A 1 96 ? -6.917 10.244 -13.943 1.00 84.62 96 LEU A O 1
ATOM 784 N N . SER A 1 97 ? -8.602 8.767 -13.754 1.00 83.19 97 SER A N 1
ATOM 785 C CA . SER A 1 97 ? -9.669 9.751 -13.961 1.00 83.19 97 SER A CA 1
ATOM 786 C C . SER A 1 97 ? -9.832 10.730 -12.791 1.00 83.19 97 SER A C 1
ATOM 788 O O . SER A 1 97 ? -10.274 11.863 -12.995 1.00 83.19 97 SER A O 1
ATOM 790 N N . VAL A 1 98 ? -9.448 10.318 -11.576 1.00 81.25 98 VAL A N 1
ATOM 791 C CA . VAL A 1 98 ? -9.612 11.122 -10.356 1.00 81.25 98 VAL A CA 1
ATOM 792 C C . VAL A 1 98 ? -8.303 11.751 -9.881 1.00 81.25 98 VAL A C 1
ATOM 794 O O . VAL A 1 98 ? -8.322 12.872 -9.375 1.00 81.25 98 VAL A O 1
ATOM 797 N N . VAL A 1 99 ? -7.156 11.090 -10.073 1.00 82.19 99 VAL A N 1
ATOM 798 C CA . VAL A 1 99 ? -5.852 11.595 -9.622 1.00 82.19 99 VAL A CA 1
ATOM 799 C C . VAL A 1 99 ? -5.184 12.423 -10.730 1.00 82.19 99 VAL A C 1
ATOM 801 O O . VAL A 1 99 ? -4.957 11.913 -11.827 1.00 82.19 99 VAL A O 1
ATOM 804 N N . PRO A 1 100 ? -4.764 13.678 -10.467 1.00 83.19 100 PRO A N 1
ATOM 805 C CA . PRO A 1 100 ? -4.125 14.538 -11.464 1.00 83.19 100 PRO A CA 1
ATOM 806 C C . PRO A 1 100 ? -2.649 14.160 -11.708 1.00 83.19 100 PRO A C 1
ATOM 808 O O . PRO A 1 100 ? -1.758 15.004 -11.596 1.00 83.19 100 PRO A O 1
ATOM 811 N N . LEU A 1 101 ? -2.366 12.899 -12.071 1.00 84.50 101 LEU A N 1
ATOM 812 C CA . LEU A 1 101 ? -1.000 12.363 -12.194 1.00 84.50 101 LEU A CA 1
ATOM 813 C C . LEU A 1 101 ? -0.104 13.219 -13.076 1.00 84.50 101 LEU A C 1
ATOM 815 O O . LEU A 1 101 ? 1.060 13.409 -12.756 1.00 84.50 101 LEU A O 1
ATOM 819 N N . LYS A 1 102 ? -0.628 13.758 -14.177 1.00 82.88 102 LYS A N 1
ATOM 820 C CA . LYS A 1 102 ? 0.171 14.587 -15.080 1.00 82.88 102 LYS A CA 1
ATOM 821 C C . LYS A 1 102 ? 0.739 15.833 -14.386 1.00 82.88 102 LYS A C 1
ATOM 823 O O . LYS A 1 102 ? 1.873 16.198 -14.670 1.00 82.88 102 LYS A O 1
ATOM 828 N N . G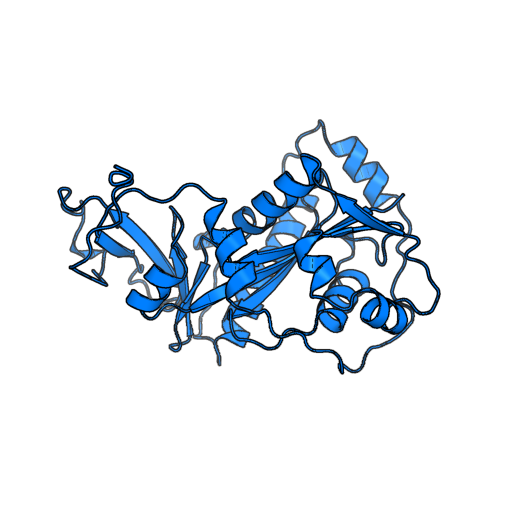LY A 1 103 ? -0.032 16.471 -13.501 1.00 82.75 103 GLY A N 1
ATOM 829 C CA . GLY A 1 103 ? 0.436 17.613 -12.707 1.00 82.75 103 GLY A CA 1
ATOM 830 C C . GLY A 1 103 ? 1.478 17.182 -11.678 1.00 82.75 103 GLY A C 1
ATOM 831 O O . GLY A 1 103 ? 2.571 17.738 -11.642 1.00 82.75 103 GLY A O 1
ATOM 832 N N . ILE A 1 104 ? 1.188 16.101 -10.949 1.00 85.12 104 ILE A N 1
ATOM 833 C CA . ILE A 1 104 ? 2.103 15.499 -9.969 1.00 85.12 104 ILE A CA 1
ATOM 834 C C . ILE A 1 104 ? 3.452 15.146 -10.613 1.00 85.12 104 ILE A C 1
ATOM 836 O O . ILE A 1 104 ? 4.506 15.489 -10.084 1.00 85.12 104 ILE A O 1
ATOM 840 N N . LEU A 1 105 ? 3.434 14.492 -11.776 1.00 86.38 105 LEU A N 1
ATOM 841 C CA . LEU A 1 105 ? 4.631 14.057 -12.496 1.00 86.38 105 LEU A CA 1
ATOM 842 C C . LEU A 1 105 ? 5.461 15.229 -13.019 1.00 86.38 105 LEU A C 1
ATOM 844 O O . LEU A 1 105 ? 6.679 15.164 -12.959 1.00 86.38 105 LEU A O 1
ATOM 848 N N . GLN A 1 106 ? 4.836 16.332 -13.443 1.00 82.88 106 GLN A N 1
ATOM 849 C CA . GLN A 1 106 ? 5.573 17.554 -13.796 1.00 82.88 106 GLN A CA 1
ATOM 850 C C . GLN A 1 106 ? 6.336 18.150 -12.611 1.00 82.88 106 GLN A C 1
ATOM 852 O O . GLN A 1 106 ? 7.354 18.809 -12.815 1.00 82.88 106 GLN A O 1
ATOM 857 N N . LEU A 1 107 ? 5.839 17.942 -11.389 1.00 80.31 107 LEU A N 1
ATOM 858 C CA . LEU A 1 107 ? 6.539 18.361 -10.183 1.00 80.31 107 LEU A CA 1
ATOM 859 C C . LEU A 1 107 ? 7.713 17.426 -9.903 1.00 80.31 107 LEU A C 1
ATOM 861 O O . LEU A 1 107 ? 8.816 17.915 -9.716 1.00 80.31 107 LEU A O 1
ATOM 865 N N . ILE A 1 108 ? 7.489 16.109 -9.877 1.00 83.56 108 ILE A N 1
ATOM 866 C CA . ILE A 1 108 ? 8.466 15.137 -9.355 1.00 83.56 108 ILE A CA 1
ATOM 867 C C . ILE A 1 108 ? 9.461 14.595 -10.398 1.00 83.56 108 ILE A C 1
ATOM 869 O O . ILE A 1 108 ? 10.530 14.113 -10.026 1.00 83.56 108 ILE A O 1
ATOM 873 N N . ASP A 1 109 ? 9.131 14.699 -11.685 1.00 86.19 109 ASP A N 1
ATOM 874 C CA . ASP A 1 109 ? 9.954 14.320 -12.838 1.00 86.19 109 ASP A CA 1
ATOM 875 C C . ASP A 1 109 ? 9.978 15.461 -13.882 1.00 86.19 109 ASP A C 1
ATOM 877 O O . ASP A 1 109 ? 9.426 15.346 -14.982 1.00 86.19 109 ASP A O 1
ATOM 881 N N . PRO A 1 110 ? 10.598 16.611 -13.553 1.00 80.56 110 PRO A N 1
ATOM 882 C CA . PRO A 1 110 ? 10.650 17.759 -14.461 1.00 80.56 110 PRO A CA 1
ATOM 883 C C . PRO A 1 110 ? 11.483 17.488 -15.723 1.00 80.56 110 PRO A C 1
ATOM 885 O O . PRO A 1 110 ? 11.304 18.162 -16.739 1.00 80.56 110 PRO A O 1
ATOM 888 N N . ASP A 1 111 ? 12.387 16.507 -15.660 1.00 83.19 111 ASP A N 1
ATOM 889 C CA . ASP A 1 111 ? 13.277 16.125 -16.756 1.00 83.19 111 ASP A CA 1
ATOM 890 C C . ASP A 1 111 ? 12.604 15.162 -17.755 1.00 83.19 111 ASP A C 1
ATOM 892 O O . ASP A 1 111 ? 13.160 14.904 -18.826 1.00 83.19 111 ASP A O 1
ATOM 896 N N . GLY A 1 112 ? 11.402 14.660 -17.438 1.00 83.69 112 GLY A N 1
ATOM 897 C CA . GLY A 1 112 ? 10.613 13.787 -18.308 1.00 83.69 112 GLY A CA 1
ATOM 898 C C . GLY A 1 112 ? 11.258 12.419 -18.527 1.00 83.69 112 GLY A C 1
ATOM 899 O O . GLY A 1 112 ? 11.301 11.927 -19.658 1.00 83.69 112 GLY A O 1
ATOM 900 N N . GLN A 1 113 ? 11.810 11.827 -17.466 1.00 85.81 113 GLN A N 1
ATOM 901 C CA . GLN A 1 113 ? 12.361 10.473 -17.490 1.00 85.81 113 GLN A CA 1
ATOM 902 C C . GLN A 1 113 ? 11.260 9.426 -17.712 1.00 85.81 113 GLN A C 1
ATOM 904 O O . GLN A 1 113 ? 11.462 8.474 -18.472 1.00 85.81 113 GLN A O 1
ATOM 909 N N . LEU A 1 114 ? 10.090 9.638 -17.104 1.00 89.81 114 LEU A N 1
ATOM 910 C CA . LEU A 1 114 ? 8.876 8.873 -17.336 1.00 89.81 114 LEU A CA 1
ATOM 911 C C . LEU A 1 114 ? 8.305 9.243 -18.701 1.00 89.81 114 LEU A C 1
ATOM 913 O O . LEU A 1 114 ? 7.874 10.369 -18.955 1.00 89.81 114 LEU A O 1
ATOM 917 N N . LYS A 1 115 ? 8.295 8.261 -19.599 1.00 88.12 115 LYS A N 1
ATOM 918 C CA . LYS A 1 115 ? 7.895 8.446 -20.998 1.00 88.12 115 LYS A CA 1
ATOM 919 C C . LYS A 1 115 ? 6.406 8.242 -21.194 1.00 88.12 115 LYS A C 1
ATOM 921 O O . LYS A 1 115 ? 5.819 8.880 -22.066 1.00 88.12 115 LYS A O 1
ATOM 926 N N . GLU A 1 116 ? 5.809 7.340 -20.421 1.00 91.06 116 GLU A N 1
ATOM 927 C CA . GLU A 1 116 ? 4.443 6.896 -20.661 1.00 91.06 116 GLU A CA 1
ATOM 928 C C . GLU A 1 116 ? 3.682 6.593 -19.366 1.00 91.06 116 GLU A C 1
ATOM 930 O O . GLU A 1 116 ? 4.207 5.973 -18.441 1.00 91.06 116 GLU A O 1
ATOM 935 N N . ILE A 1 117 ? 2.414 7.010 -19.336 1.00 89.62 117 ILE A N 1
ATOM 936 C CA . ILE A 1 117 ? 1.417 6.539 -18.373 1.00 89.62 117 ILE A CA 1
ATOM 937 C C . ILE A 1 117 ? 0.465 5.651 -19.156 1.00 89.62 117 ILE A C 1
ATOM 939 O O . ILE A 1 117 ? -0.123 6.110 -20.138 1.00 89.62 117 ILE A O 1
ATOM 943 N N . VAL A 1 118 ? 0.321 4.407 -18.724 1.00 90.25 118 VAL A N 1
ATOM 944 C CA . VAL A 1 118 ? -0.583 3.443 -19.348 1.00 90.25 118 VAL A CA 1
ATOM 945 C C . VAL A 1 118 ? -1.675 3.045 -18.376 1.00 90.25 118 VAL A C 1
ATOM 947 O O . VAL A 1 118 ? -1.459 2.976 -17.166 1.00 90.25 118 VAL A O 1
ATOM 950 N N . THR A 1 119 ? -2.854 2.791 -18.925 1.00 85.94 119 THR A N 1
ATOM 951 C CA . THR A 1 119 ? -3.925 2.089 -18.229 1.00 85.94 119 THR A CA 1
ATOM 952 C C . THR A 1 119 ? -3.912 0.656 -18.712 1.00 85.94 119 THR A C 1
ATOM 954 O O . THR A 1 119 ? -3.985 0.429 -19.922 1.00 85.94 119 THR A O 1
ATOM 957 N N . ASP A 1 120 ? -3.793 -0.291 -17.793 1.00 70.12 120 ASP A N 1
ATOM 958 C CA . ASP A 1 120 ? -3.747 -1.704 -18.140 1.00 70.12 120 ASP A CA 1
ATOM 959 C C . ASP A 1 120 ? -4.810 -2.484 -17.365 1.00 70.12 120 ASP A C 1
ATOM 961 O O . ASP A 1 120 ? -5.001 -2.289 -16.164 1.00 70.12 120 ASP A O 1
ATOM 965 N N . THR A 1 121 ? -5.501 -3.368 -18.078 1.00 63.47 121 THR A N 1
ATOM 966 C CA . THR A 1 121 ? -6.440 -4.350 -17.517 1.00 63.47 121 THR A CA 1
ATOM 967 C C . THR A 1 121 ? -5.868 -5.766 -17.573 1.00 63.47 121 THR A C 1
ATOM 969 O O . THR A 1 121 ? -6.575 -6.731 -17.279 1.00 63.47 121 THR A O 1
ATOM 972 N N . ASP A 1 122 ? -4.608 -5.915 -17.986 1.00 68.69 122 ASP A N 1
ATOM 973 C CA . ASP A 1 122 ? -3.951 -7.203 -18.118 1.00 68.69 122 ASP A CA 1
ATOM 974 C C . ASP A 1 122 ? -3.818 -7.913 -16.764 1.00 68.69 122 ASP A C 1
ATOM 976 O O . ASP A 1 122 ? -3.764 -7.318 -15.680 1.00 68.69 122 ASP A O 1
ATOM 980 N N . ALA A 1 123 ? -3.731 -9.244 -16.832 1.00 69.06 123 ALA A N 1
ATOM 981 C CA . ALA A 1 123 ? -3.655 -10.116 -15.661 1.00 69.06 123 ALA A CA 1
ATOM 982 C C . ALA A 1 123 ? -2.491 -9.762 -14.711 1.00 69.06 123 ALA A C 1
ATOM 984 O O . ALA A 1 123 ? -2.562 -10.027 -13.511 1.00 69.06 123 ALA A O 1
ATOM 985 N N . THR A 1 124 ? -1.429 -9.146 -15.232 1.00 75.50 124 THR A N 1
ATOM 986 C CA . THR A 1 124 ? -0.272 -8.669 -14.465 1.00 75.50 124 THR A CA 1
ATOM 987 C C . THR A 1 124 ? -0.619 -7.494 -13.552 1.00 75.50 124 THR A C 1
ATOM 989 O O . THR A 1 124 ? -0.149 -7.461 -12.416 1.00 75.50 124 THR A O 1
ATOM 992 N N . PHE A 1 125 ? -1.454 -6.551 -13.998 1.00 81.31 125 PHE A N 1
ATOM 993 C CA . PHE A 1 125 ? -1.896 -5.428 -13.168 1.00 81.31 125 PHE A CA 1
ATOM 994 C C . PHE A 1 125 ? -2.882 -5.887 -12.086 1.00 81.31 125 PHE A C 1
ATOM 996 O O . PHE A 1 125 ?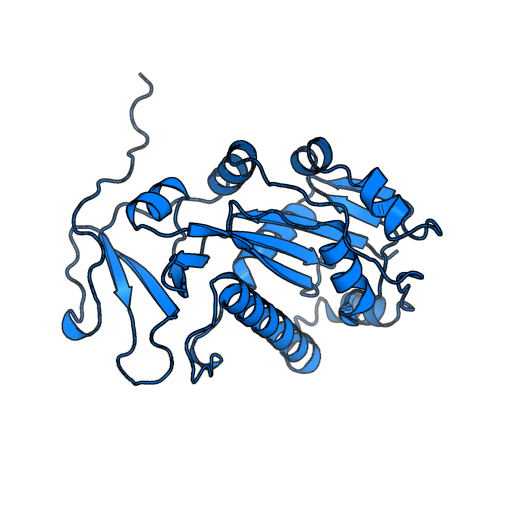 -2.745 -5.506 -10.923 1.00 81.31 125 PHE A O 1
ATOM 1003 N N . GLY A 1 126 ? -3.798 -6.802 -12.425 1.00 79.31 126 GLY A N 1
ATOM 1004 C CA . GLY A 1 126 ? -4.666 -7.459 -11.439 1.00 79.31 126 GLY A CA 1
ATOM 1005 C C . GLY A 1 126 ? -3.874 -8.194 -10.348 1.00 79.31 126 GLY A C 1
ATOM 1006 O O . GLY A 1 126 ? -4.161 -8.039 -9.161 1.00 79.31 126 GLY A O 1
ATOM 1007 N N . ALA A 1 127 ? -2.815 -8.921 -10.724 1.00 80.38 127 ALA A N 1
ATOM 1008 C CA . ALA A 1 127 ? -1.918 -9.572 -9.768 1.00 80.38 127 ALA A CA 1
ATOM 1009 C C . ALA A 1 127 ? -1.200 -8.565 -8.848 1.00 80.38 127 ALA A C 1
ATOM 1011 O O . ALA A 1 127 ? -1.048 -8.836 -7.659 1.00 80.38 127 ALA A O 1
ATOM 1012 N N . SER A 1 128 ? -0.817 -7.386 -9.356 1.00 83.25 128 SER A N 1
ATOM 1013 C CA . SER A 1 128 ? -0.256 -6.307 -8.527 1.00 83.25 128 SER A CA 1
ATOM 1014 C C . SER A 1 128 ? -1.241 -5.807 -7.466 1.00 83.25 128 SER A C 1
ATOM 1016 O O . SER A 1 128 ? -0.830 -5.584 -6.327 1.00 83.25 128 SER A O 1
ATOM 1018 N N . LYS A 1 129 ? -2.535 -5.670 -7.795 1.00 81.31 129 LYS A N 1
ATOM 1019 C CA . LYS A 1 129 ? -3.567 -5.301 -6.807 1.00 81.31 129 LYS A CA 1
ATOM 1020 C C . LYS A 1 129 ? -3.717 -6.371 -5.720 1.00 81.31 129 LYS A C 1
ATOM 1022 O O . LYS A 1 129 ? -3.761 -6.042 -4.539 1.00 81.31 129 LYS A O 1
ATOM 1027 N N . VAL A 1 130 ? -3.735 -7.652 -6.099 1.00 80.50 130 VAL A N 1
ATOM 1028 C CA . VAL A 1 130 ? -3.786 -8.771 -5.137 1.00 80.50 130 VAL A CA 1
ATOM 1029 C C . VAL A 1 130 ? -2.555 -8.763 -4.226 1.00 80.50 130 VAL A C 1
ATOM 1031 O O . VAL A 1 130 ? -2.696 -8.809 -3.005 1.00 80.50 130 VAL A O 1
ATOM 1034 N N . GLN A 1 131 ? -1.362 -8.601 -4.803 1.00 79.88 131 GLN A N 1
ATOM 1035 C CA . GLN A 1 131 ? -0.106 -8.512 -4.058 1.00 79.88 131 GLN A CA 1
ATOM 1036 C C . GLN A 1 131 ? -0.121 -7.347 -3.054 1.00 79.88 131 GLN A C 1
ATOM 1038 O O . GLN A 1 131 ? 0.329 -7.517 -1.922 1.00 79.88 131 GLN A O 1
ATOM 1043 N N . ALA A 1 132 ? -0.690 -6.191 -3.416 1.00 81.25 132 ALA A N 1
ATOM 1044 C CA . ALA A 1 132 ? -0.829 -5.055 -2.503 1.00 81.25 132 ALA A CA 1
ATOM 1045 C C . ALA A 1 132 ? -1.644 -5.395 -1.238 1.00 81.25 132 ALA A C 1
ATOM 1047 O O . ALA A 1 132 ? -1.417 -4.786 -0.192 1.00 81.25 132 ALA A O 1
ATOM 1048 N N . HIS A 1 133 ? -2.551 -6.376 -1.299 1.00 78.44 133 HIS A N 1
ATOM 1049 C CA . HIS A 1 133 ? -3.280 -6.864 -0.127 1.00 78.44 133 HIS A CA 1
ATOM 1050 C C . HIS A 1 133 ? -2.558 -7.956 0.662 1.00 78.44 133 HIS A C 1
ATOM 1052 O O . HIS A 1 133 ? -2.770 -8.072 1.864 1.00 78.44 133 HIS A O 1
ATOM 1058 N N . GLU A 1 134 ? -1.779 -8.808 -0.001 1.00 76.31 134 GLU A N 1
ATOM 1059 C CA . GLU A 1 134 ? -1.152 -9.976 0.631 1.00 76.31 134 GLU A CA 1
ATOM 1060 C C . GLU A 1 134 ? 0.160 -9.624 1.340 1.00 76.31 134 GLU A C 1
ATOM 1062 O O . GLU A 1 134 ? 0.466 -10.178 2.393 1.00 76.31 134 GLU A O 1
ATOM 1067 N N . GLN A 1 135 ? 0.925 -8.665 0.811 1.00 70.81 135 GLN A N 1
ATOM 1068 C CA . GLN A 1 135 ? 2.241 -8.298 1.359 1.00 70.81 135 GLN A CA 1
ATOM 1069 C C . GLN A 1 135 ? 2.176 -7.537 2.690 1.00 70.81 135 GLN A C 1
ATOM 1071 O O . GLN A 1 135 ? 3.164 -7.427 3.415 1.00 70.81 135 GLN A O 1
ATOM 1076 N N . SER A 1 136 ? 0.999 -7.036 3.041 1.00 64.75 136 SER A N 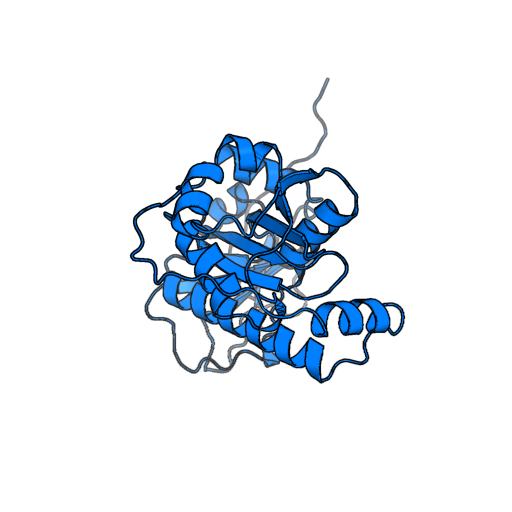1
ATOM 1077 C CA . SER A 1 136 ? 0.715 -6.391 4.322 1.00 64.75 136 SER A CA 1
ATOM 1078 C C . SER A 1 136 ? 0.379 -7.387 5.441 1.00 64.75 136 SER A C 1
ATOM 1080 O O . SER A 1 136 ? 0.146 -6.962 6.576 1.00 64.75 136 SER A O 1
ATOM 1082 N N . ILE A 1 137 ? 0.317 -8.695 5.143 1.00 66.12 137 ILE A N 1
ATOM 1083 C CA . ILE A 1 137 ? 0.109 -9.736 6.151 1.00 66.12 137 ILE A CA 1
ATOM 1084 C C . ILE A 1 137 ? 1.379 -9.823 6.994 1.00 66.12 137 ILE A C 1
ATOM 1086 O O . ILE A 1 137 ? 2.390 -10.426 6.624 1.00 66.12 137 ILE A O 1
ATOM 1090 N N . ILE A 1 138 ? 1.328 -9.178 8.152 1.00 62.19 138 ILE A N 1
ATOM 1091 C CA . ILE A 1 138 ? 2.413 -9.175 9.120 1.00 62.19 138 ILE A CA 1
ATOM 1092 C C . ILE A 1 138 ? 2.182 -10.331 10.092 1.00 62.19 138 ILE A C 1
ATOM 1094 O O . ILE A 1 138 ? 1.137 -10.418 10.730 1.00 62.19 138 ILE A O 1
ATOM 1098 N N . TYR A 1 139 ? 3.180 -11.204 10.221 1.00 59.09 139 TYR A N 1
ATOM 1099 C CA . TYR A 1 139 ? 3.194 -12.216 11.278 1.00 59.09 139 TYR A CA 1
ATOM 1100 C C . TYR A 1 139 ? 3.687 -11.553 12.558 1.00 59.09 139 TYR A C 1
ATOM 1102 O O . TYR A 1 139 ? 4.713 -10.874 12.554 1.00 59.09 139 TYR A O 1
ATOM 1110 N N . TRP A 1 140 ? 2.941 -11.743 13.640 1.00 57.75 140 TRP A N 1
ATOM 1111 C CA . TRP A 1 140 ? 3.205 -11.121 14.936 1.00 57.75 140 TRP A CA 1
ATOM 1112 C C . TRP A 1 140 ? 4.565 -11.449 15.530 1.00 57.75 140 TRP A C 1
ATOM 1114 O O . TRP A 1 140 ? 5.107 -10.618 16.248 1.00 57.75 140 TRP A O 1
ATOM 1124 N N . GLU A 1 141 ? 5.123 -12.610 15.184 1.00 56.34 141 GLU A N 1
ATOM 1125 C CA . GLU A 1 141 ? 6.465 -13.035 15.595 1.00 56.34 141 GLU A CA 1
ATOM 1126 C C . GLU A 1 141 ? 7.546 -12.007 15.219 1.00 56.34 141 GLU A C 1
ATOM 1128 O O . GLU A 1 141 ? 8.561 -11.912 15.903 1.00 56.34 141 GLU A O 1
ATOM 1133 N N . ASP A 1 142 ? 7.302 -11.192 14.186 1.00 57.12 142 ASP A N 1
ATOM 1134 C CA . ASP A 1 142 ? 8.233 -10.151 13.743 1.00 57.12 142 ASP A CA 1
ATOM 1135 C C . ASP A 1 142 ? 7.932 -8.769 14.340 1.00 57.12 142 ASP A C 1
ATOM 1137 O O . ASP A 1 142 ? 8.705 -7.828 14.152 1.00 57.12 142 ASP A O 1
ATOM 1141 N N . PHE A 1 143 ? 6.799 -8.594 15.023 1.00 61.75 143 PHE A N 1
ATOM 1142 C CA . PHE A 1 143 ? 6.459 -7.324 15.647 1.00 61.75 143 PHE A CA 1
ATOM 1143 C C . PHE A 1 143 ? 7.062 -7.284 17.047 1.00 61.75 143 PHE A C 1
ATOM 1145 O O . PHE A 1 143 ? 6.579 -7.954 17.947 1.00 61.75 143 PHE A O 1
ATOM 1152 N N . GLU A 1 144 ? 8.095 -6.463 17.253 1.00 56.53 144 GLU A N 1
ATOM 1153 C CA . GLU A 1 144 ? 8.638 -6.096 18.569 1.00 56.53 144 GLU A CA 1
ATOM 1154 C C . GLU A 1 144 ? 8.353 -4.617 18.864 1.00 56.53 144 GLU A C 1
ATOM 1156 O O . GLU A 1 144 ? 9.188 -3.740 18.639 1.00 56.53 144 GLU A O 1
ATOM 1161 N N . LEU A 1 145 ? 7.151 -4.297 19.349 1.00 60.53 145 LEU A N 1
ATOM 1162 C CA . LEU A 1 145 ? 6.795 -2.932 19.723 1.00 60.53 145 LEU A CA 1
ATOM 1163 C C . LEU A 1 145 ? 6.433 -2.821 21.187 1.00 60.53 145 LEU A C 1
ATOM 1165 O O . LEU A 1 145 ? 5.272 -2.794 21.570 1.00 60.53 145 LEU A O 1
ATOM 1169 N N . LEU A 1 146 ? 7.480 -2.566 21.961 1.00 60.50 146 LEU A N 1
ATOM 1170 C CA . LEU A 1 146 ? 7.479 -2.337 23.405 1.00 60.50 146 LEU A CA 1
ATOM 1171 C C . LEU A 1 146 ? 6.625 -1.134 23.866 1.00 60.50 146 LEU A C 1
ATOM 1173 O O . LEU A 1 146 ? 6.571 -0.832 25.059 1.00 60.50 146 LEU A O 1
ATOM 1177 N N . ARG A 1 147 ? 6.046 -0.341 22.944 1.00 72.31 147 ARG A N 1
ATOM 1178 C CA . ARG A 1 147 ? 5.276 0.878 23.256 1.00 72.31 147 ARG A CA 1
ATOM 1179 C C . ARG A 1 147 ? 4.139 1.123 22.272 1.00 72.31 147 ARG A C 1
ATOM 1181 O O . ARG A 1 147 ? 4.318 1.028 21.060 1.00 72.31 147 ARG A O 1
ATOM 1188 N N . LYS A 1 148 ? 2.998 1.567 22.811 1.00 78.25 148 LYS A N 1
ATOM 1189 C CA . LYS A 1 148 ? 1.846 2.025 22.026 1.00 78.25 148 LYS A CA 1
ATOM 1190 C C . LYS A 1 148 ? 2.226 3.244 21.160 1.00 78.25 148 LYS A C 1
ATOM 1192 O O . LYS A 1 148 ? 2.837 4.178 21.693 1.00 78.25 148 LYS A O 1
ATOM 1197 N N . PRO A 1 149 ? 1.858 3.277 19.866 1.00 85.25 149 PRO A N 1
ATOM 1198 C CA . PRO A 1 149 ? 2.162 4.392 18.978 1.00 85.25 149 PRO A CA 1
ATOM 1199 C C . PRO A 1 149 ? 1.571 5.717 19.467 1.00 85.25 149 PRO A C 1
ATOM 1201 O O . PRO A 1 149 ? 0.553 5.771 20.165 1.00 85.25 149 PRO A O 1
ATOM 1204 N N . ALA A 1 150 ? 2.207 6.821 19.075 1.00 89.31 150 ALA A N 1
ATOM 1205 C CA . ALA A 1 150 ? 1.752 8.159 19.453 1.00 89.31 150 ALA A CA 1
ATOM 1206 C C . ALA A 1 150 ? 0.422 8.540 18.774 1.00 89.31 150 ALA A C 1
ATOM 1208 O O . ALA A 1 150 ? -0.371 9.283 19.346 1.00 89.31 150 ALA A O 1
ATOM 1209 N N . SER A 1 151 ? 0.168 8.006 17.578 1.00 91.81 151 SER A N 1
ATOM 1210 C CA . SER A 1 151 ? -1.013 8.268 16.751 1.00 91.81 151 SER A CA 1
ATOM 1211 C C . SER A 1 151 ? -1.295 7.086 15.817 1.00 91.81 151 SER A C 1
ATOM 1213 O O . SER A 1 151 ? -0.433 6.225 15.633 1.00 91.81 151 SER A O 1
ATOM 1215 N N . VAL A 1 152 ? -2.477 7.068 15.191 1.00 91.12 152 VAL A N 1
ATOM 1216 C CA . VAL A 1 152 ? -2.818 6.089 14.141 1.00 91.12 152 VAL A CA 1
ATOM 1217 C C . VAL A 1 152 ? -1.882 6.224 12.934 1.00 91.12 152 VAL A C 1
ATOM 1219 O O . VAL A 1 152 ? -1.457 5.233 12.359 1.00 91.12 152 VAL A O 1
ATOM 1222 N N . GLU A 1 153 ? -1.475 7.444 12.586 1.00 91.69 153 GLU A N 1
ATOM 1223 C CA . GLU A 1 153 ? -0.482 7.667 11.529 1.00 91.69 153 GLU A CA 1
ATOM 1224 C C . GLU A 1 153 ? 0.875 7.040 11.889 1.00 91.69 153 GLU A C 1
ATOM 1226 O O . GLU A 1 153 ? 1.490 6.358 11.075 1.00 91.69 153 GLU A O 1
ATOM 1231 N N . SER A 1 154 ? 1.331 7.214 13.136 1.00 89.81 154 SER A N 1
ATOM 1232 C CA . SER A 1 154 ? 2.562 6.581 13.616 1.00 89.81 154 SER A CA 1
ATOM 1233 C C . SER A 1 154 ? 2.462 5.057 13.582 1.00 89.81 154 SER A C 1
ATOM 1235 O O . SER A 1 154 ? 3.445 4.406 13.250 1.00 89.81 154 SER A O 1
ATOM 1237 N N . LEU A 1 155 ? 1.298 4.503 13.923 1.00 88.62 155 LEU A N 1
ATOM 1238 C CA . LEU A 1 155 ? 0.992 3.079 13.827 1.00 88.62 155 LEU A CA 1
ATOM 1239 C C . LEU A 1 155 ? 1.132 2.576 12.379 1.00 88.62 155 LEU A C 1
ATOM 1241 O O . LEU A 1 155 ? 1.912 1.663 12.115 1.00 88.62 155 LEU A O 1
ATOM 1245 N N . LEU A 1 156 ? 0.437 3.214 11.437 1.00 90.88 156 LEU A N 1
ATOM 1246 C CA . LEU A 1 156 ? 0.456 2.849 10.019 1.00 90.88 156 LEU A CA 1
ATOM 1247 C C . LEU A 1 156 ? 1.851 2.998 9.390 1.00 90.88 156 LEU A C 1
ATOM 1249 O O . LEU A 1 156 ? 2.255 2.164 8.580 1.00 90.88 156 LEU A O 1
ATOM 1253 N N . ASN A 1 157 ? 2.625 4.004 9.805 1.00 89.75 157 ASN A N 1
ATOM 1254 C CA . ASN A 1 157 ? 4.017 4.166 9.381 1.00 89.75 157 ASN A CA 1
ATOM 1255 C C . ASN A 1 157 ? 4.916 3.029 9.886 1.00 89.75 157 ASN A C 1
ATOM 1257 O O . ASN A 1 157 ? 5.791 2.577 9.150 1.00 89.75 157 ASN A O 1
ATOM 1261 N N . ILE A 1 158 ? 4.708 2.550 11.118 1.00 86.56 158 ILE A N 1
ATOM 1262 C CA . ILE A 1 158 ? 5.459 1.404 11.645 1.00 86.56 158 ILE A CA 1
ATOM 1263 C C . ILE A 1 158 ? 5.112 0.134 10.861 1.00 86.56 158 ILE A C 1
ATOM 1265 O O . ILE A 1 158 ? 6.018 -0.561 10.413 1.00 86.56 158 ILE A O 1
ATOM 1269 N N . ILE A 1 159 ? 3.822 -0.125 10.627 1.00 86.19 159 ILE A N 1
ATOM 1270 C CA . ILE A 1 159 ? 3.347 -1.240 9.789 1.00 86.19 159 ILE A CA 1
ATOM 1271 C C . ILE A 1 159 ? 4.004 -1.180 8.399 1.00 86.19 159 ILE A C 1
ATOM 1273 O O . ILE A 1 159 ? 4.591 -2.164 7.954 1.00 86.19 159 ILE A O 1
ATOM 1277 N N . GLY A 1 160 ? 3.993 -0.014 7.743 1.00 87.44 160 GLY A N 1
ATOM 1278 C CA . GLY A 1 160 ? 4.630 0.188 6.434 1.00 87.44 160 GLY A CA 1
ATOM 1279 C C . GLY A 1 160 ? 6.141 -0.059 6.432 1.00 87.44 160 GLY A C 1
ATOM 1280 O O . GLY A 1 160 ? 6.671 -0.681 5.507 1.00 87.44 160 GLY A O 1
ATOM 1281 N N . LYS A 1 161 ? 6.841 0.369 7.489 1.00 84.69 161 LYS A N 1
ATOM 1282 C CA . LYS A 1 161 ? 8.278 0.112 7.660 1.00 84.69 161 LYS A CA 1
ATOM 1283 C C . LYS A 1 161 ? 8.571 -1.385 7.743 1.00 84.69 161 LYS A C 1
ATOM 1285 O O . LYS A 1 161 ? 9.465 -1.855 7.053 1.00 84.69 161 LYS A O 1
ATOM 1290 N N . MET A 1 162 ? 7.785 -2.130 8.516 1.00 80.69 162 MET A N 1
ATOM 1291 C CA . MET A 1 162 ? 7.957 -3.579 8.677 1.00 80.69 162 MET A CA 1
ATOM 1292 C C . MET A 1 162 ? 7.694 -4.341 7.375 1.00 80.69 162 MET A C 1
ATOM 1294 O O . MET A 1 162 ? 8.469 -5.217 6.996 1.00 80.69 162 MET A O 1
ATOM 1298 N N . VAL A 1 163 ? 6.641 -3.961 6.648 1.00 81.81 163 VAL A N 1
ATOM 1299 C CA . VAL A 1 163 ? 6.339 -4.505 5.316 1.00 81.81 163 VAL A CA 1
ATOM 1300 C C . VAL A 1 163 ? 7.496 -4.262 4.336 1.00 81.81 163 VAL A C 1
ATOM 1302 O O . VAL A 1 163 ? 7.846 -5.150 3.559 1.00 81.81 163 VAL A O 1
ATOM 1305 N N . SER A 1 164 ? 8.139 -3.093 4.415 1.00 79.44 164 SER A N 1
ATOM 1306 C CA . SER A 1 164 ? 9.312 -2.755 3.595 1.00 79.44 164 SER A CA 1
ATOM 1307 C C . SER A 1 164 ? 10.577 -3.518 4.018 1.00 79.44 164 SER A C 1
ATOM 1309 O O . SER A 1 164 ? 11.360 -3.942 3.173 1.00 79.44 164 SER A O 1
ATOM 1311 N N . GLU A 1 165 ? 10.799 -3.721 5.318 1.00 78.88 165 GLU A N 1
ATOM 1312 C CA . GLU A 1 165 ? 11.954 -4.474 5.830 1.00 78.88 165 GLU A CA 1
ATOM 1313 C C . GLU A 1 165 ? 11.881 -5.957 5.452 1.00 78.88 165 GLU A C 1
ATOM 1315 O O . GLU A 1 165 ? 12.875 -6.531 5.002 1.00 78.88 165 GLU A O 1
ATOM 1320 N N . ARG A 1 166 ? 10.690 -6.562 5.541 1.00 75.31 166 ARG A N 1
ATOM 1321 C CA . ARG A 1 166 ? 10.454 -7.946 5.104 1.00 75.31 166 ARG A CA 1
ATOM 1322 C C . ARG A 1 166 ? 10.771 -8.163 3.634 1.00 75.31 166 ARG A C 1
ATOM 1324 O O . ARG A 1 166 ? 11.366 -9.179 3.285 1.00 75.31 166 ARG A O 1
ATOM 1331 N N . GLN A 1 167 ? 10.423 -7.208 2.779 1.00 75.06 167 GLN A N 1
ATOM 1332 C CA . GLN A 1 167 ? 10.785 -7.260 1.369 1.00 75.06 167 GLN A CA 1
ATOM 1333 C C . GLN A 1 167 ? 12.310 -7.338 1.186 1.00 75.06 167 GLN A C 1
ATOM 1335 O O . GLN A 1 167 ? 12.786 -8.166 0.414 1.00 75.06 167 GLN A O 1
ATOM 1340 N N . GLY A 1 168 ? 13.081 -6.523 1.918 1.00 67.38 168 GLY A N 1
ATOM 1341 C CA . GLY A 1 168 ? 14.547 -6.568 1.876 1.00 67.38 168 GLY A CA 1
ATOM 1342 C C . GLY A 1 168 ? 15.095 -7.948 2.247 1.00 67.38 168 GLY A C 1
ATOM 1343 O O . GLY A 1 168 ? 15.920 -8.502 1.524 1.00 67.38 168 GLY A O 1
ATOM 1344 N N . ILE A 1 169 ? 14.553 -8.551 3.310 1.00 64.25 169 ILE A N 1
ATOM 1345 C CA . ILE A 1 169 ? 14.905 -9.912 3.738 1.00 64.25 169 ILE A CA 1
ATOM 1346 C C . ILE A 1 169 ? 14.569 -10.928 2.639 1.00 64.25 169 ILE A C 1
ATOM 1348 O O . ILE A 1 169 ? 15.417 -11.747 2.286 1.00 64.25 169 ILE A O 1
ATOM 1352 N N . LEU A 1 170 ? 13.367 -10.872 2.058 1.00 65.19 170 LEU A N 1
ATOM 1353 C CA . LEU A 1 170 ? 12.947 -11.802 1.007 1.00 65.19 170 LEU A CA 1
ATOM 1354 C C . LEU A 1 170 ? 13.856 -11.727 -0.222 1.00 65.19 170 LEU A C 1
ATOM 1356 O O . LEU A 1 170 ? 14.271 -12.769 -0.726 1.00 65.19 170 LEU A O 1
ATOM 1360 N N . VAL A 1 171 ? 14.220 -10.519 -0.660 1.00 66.31 171 VAL A N 1
ATOM 1361 C CA . VAL A 1 171 ? 15.127 -10.300 -1.798 1.00 66.31 171 VAL A CA 1
ATOM 1362 C C . VAL A 1 171 ? 16.525 -10.863 -1.525 1.00 66.31 171 VAL A C 1
ATOM 1364 O O . VAL A 1 171 ? 17.132 -11.448 -2.424 1.00 66.31 171 VAL A O 1
ATOM 1367 N N . GLU A 1 172 ? 17.027 -10.723 -0.297 1.00 61.94 172 GLU A N 1
ATOM 1368 C CA . GLU A 1 172 ? 18.389 -11.120 0.079 1.00 61.94 172 GLU A CA 1
ATOM 1369 C C . GLU A 1 172 ? 18.528 -12.590 0.514 1.00 61.94 172 GLU A C 1
ATOM 1371 O O . GLU A 1 172 ? 19.627 -13.141 0.424 1.00 61.94 172 GLU A O 1
ATOM 1376 N N . SER A 1 173 ? 17.458 -13.236 0.998 1.00 53.75 173 SER A N 1
ATOM 1377 C CA . SER A 1 173 ? 17.585 -14.498 1.750 1.00 53.75 173 SER A CA 1
ATOM 1378 C C . SER A 1 173 ? 16.526 -15.580 1.498 1.00 53.75 173 SER A C 1
ATOM 1380 O O . SER A 1 173 ? 16.670 -16.686 2.025 1.00 53.75 173 SER A O 1
ATOM 1382 N N . SER A 1 174 ? 15.505 -15.339 0.668 1.00 47.78 174 SER A N 1
ATOM 1383 C CA . SER A 1 174 ? 14.503 -16.369 0.355 1.00 47.78 174 SER A CA 1
ATOM 1384 C C . SER A 1 174 ? 15.014 -17.363 -0.705 1.00 47.78 174 SER A C 1
ATOM 1386 O O . SER A 1 174 ? 15.766 -16.968 -1.602 1.00 47.78 174 SER A O 1
ATOM 1388 N N . PRO A 1 175 ? 14.625 -18.655 -0.664 1.00 45.19 175 PRO A N 1
ATOM 1389 C CA . PRO A 1 175 ? 14.758 -19.541 -1.814 1.00 45.19 175 PRO A CA 1
ATOM 1390 C C . PRO A 1 175 ? 13.840 -19.014 -2.922 1.00 45.19 175 PRO A C 1
ATOM 1392 O O . PRO A 1 175 ? 12.677 -19.401 -3.009 1.00 45.19 175 PRO A O 1
ATOM 1395 N N . HIS A 1 176 ? 14.359 -18.088 -3.730 1.00 52.62 176 HIS A N 1
ATOM 1396 C CA . HIS A 1 176 ? 13.638 -17.494 -4.847 1.00 52.62 176 HIS A CA 1
ATOM 1397 C C . HIS A 1 176 ? 13.023 -18.580 -5.721 1.00 52.62 176 HIS A C 1
ATOM 1399 O O . HIS A 1 176 ? 13.601 -19.654 -5.938 1.00 52.62 176 HIS A O 1
ATOM 1405 N N . ASP A 1 177 ? 11.835 -18.290 -6.240 1.00 58.78 177 ASP A N 1
ATOM 1406 C CA . ASP A 1 177 ? 11.329 -19.016 -7.387 1.00 58.78 177 ASP A CA 1
ATOM 1407 C C . ASP A 1 177 ? 12.345 -18.827 -8.519 1.00 58.78 177 ASP A C 1
ATOM 1409 O O . ASP A 1 177 ? 12.387 -17.782 -9.168 1.00 58.78 177 ASP A O 1
ATOM 1413 N N . LYS A 1 178 ? 13.187 -19.845 -8.740 1.00 62.81 178 LYS A N 1
ATOM 1414 C CA . LYS A 1 178 ? 14.266 -19.825 -9.740 1.00 62.81 178 LYS A CA 1
ATOM 1415 C C . LYS A 1 178 ? 13.773 -19.474 -11.143 1.00 62.81 178 LYS A C 1
ATOM 1417 O O . LYS A 1 178 ? 14.577 -19.131 -12.006 1.00 62.81 178 LYS A O 1
ATOM 1422 N N . SER A 1 179 ? 12.465 -19.580 -11.396 1.00 64.06 179 SER A N 1
ATOM 1423 C CA . SER A 1 179 ? 11.858 -19.140 -12.651 1.00 64.06 179 SER A CA 1
ATOM 1424 C C . SER A 1 179 ? 11.932 -17.620 -12.863 1.00 64.06 179 SER A C 1
ATOM 1426 O O . SER A 1 179 ? 11.895 -17.171 -14.010 1.00 64.06 179 SER A O 1
ATOM 1428 N N . LYS A 1 180 ? 12.099 -16.832 -11.791 1.00 71.56 180 LYS A N 1
ATOM 1429 C CA . LYS A 1 180 ? 12.150 -15.363 -11.803 1.00 71.56 180 LYS A CA 1
ATOM 1430 C C . LYS A 1 180 ? 13.547 -14.776 -11.589 1.00 71.56 180 LYS A C 1
ATOM 1432 O O . LYS A 1 180 ? 13.714 -13.581 -11.821 1.00 71.56 180 LYS A O 1
ATOM 1437 N N . ASP A 1 181 ? 14.552 -15.581 -11.237 1.00 77.44 181 ASP A N 1
ATOM 1438 C CA . ASP A 1 181 ? 15.934 -15.115 -11.004 1.00 77.44 181 ASP A CA 1
ATOM 1439 C C . ASP A 1 181 ? 16.473 -14.305 -12.187 1.00 77.44 181 ASP A C 1
ATOM 1441 O O . ASP A 1 181 ? 17.056 -13.240 -12.009 1.00 77.44 181 ASP A O 1
ATOM 1445 N N . HIS A 1 182 ? 16.204 -14.755 -13.415 1.00 81.50 182 HIS A N 1
ATOM 1446 C CA . HIS A 1 182 ? 16.633 -14.035 -14.611 1.00 81.50 182 HIS A CA 1
ATOM 1447 C C . HIS A 1 182 ? 15.984 -12.647 -14.736 1.00 81.50 182 HIS A C 1
ATOM 1449 O O . HIS A 1 182 ? 16.644 -11.693 -15.143 1.00 81.50 182 HIS A O 1
ATOM 1455 N N . LEU A 1 183 ? 14.701 -12.522 -14.376 1.00 84.19 183 LEU A N 1
ATOM 1456 C CA . LEU A 1 183 ? 13.989 -11.241 -14.375 1.00 84.19 183 LEU A CA 1
ATOM 1457 C C . LEU A 1 183 ? 14.536 -10.320 -13.281 1.00 84.19 183 LEU A C 1
ATOM 1459 O O . LEU A 1 183 ? 14.754 -9.135 -13.528 1.00 84.19 183 LEU A O 1
ATOM 1463 N N . LEU A 1 184 ? 14.815 -10.873 -12.097 1.00 85.44 184 LEU A N 1
ATOM 1464 C CA . LEU A 1 184 ? 15.415 -10.136 -10.991 1.00 85.44 184 LEU A CA 1
ATOM 1465 C C . LEU A 1 184 ? 16.828 -9.647 -11.344 1.00 85.44 184 LEU A C 1
ATOM 1467 O O . LEU A 1 184 ? 17.128 -8.476 -11.140 1.00 85.44 184 LEU A O 1
ATOM 1471 N N . GLU A 1 185 ? 17.683 -10.489 -11.928 1.00 85.69 185 GLU A N 1
ATOM 1472 C CA . GLU A 1 185 ? 19.026 -10.104 -12.384 1.00 85.69 185 GLU A CA 1
ATOM 1473 C C . GLU A 1 185 ? 18.978 -8.986 -13.432 1.00 85.69 185 GLU A C 1
ATOM 1475 O O . GLU A 1 185 ? 19.715 -8.001 -13.327 1.00 85.69 185 GLU A O 1
ATOM 1480 N N . GLN A 1 186 ? 18.086 -9.106 -14.424 1.00 87.06 186 GLN A N 1
ATOM 1481 C CA . GLN A 1 186 ? 17.873 -8.063 -15.429 1.00 87.06 186 GLN A CA 1
ATOM 1482 C C . GLN A 1 186 ? 17.448 -6.741 -14.785 1.00 87.06 186 GLN A C 1
ATOM 1484 O O . GLN A 1 186 ? 17.973 -5.687 -15.145 1.00 87.06 186 GLN A O 1
ATOM 1489 N N . HIS A 1 187 ? 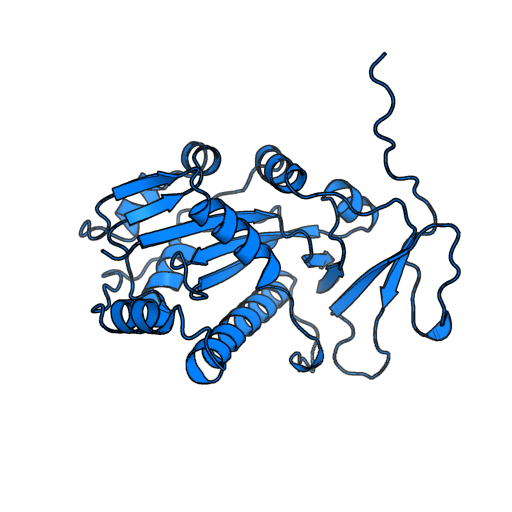16.532 -6.795 -13.818 1.00 89.00 187 HIS A N 1
ATOM 1490 C CA . HIS A 1 187 ? 16.056 -5.624 -13.091 1.00 89.00 187 HIS A CA 1
ATOM 1491 C C . HIS A 1 187 ? 17.153 -4.990 -12.229 1.00 89.00 187 HIS A C 1
ATOM 1493 O O . HIS A 1 187 ? 17.365 -3.777 -12.253 1.00 89.00 187 HIS A O 1
ATOM 1499 N N . LEU A 1 188 ? 17.925 -5.804 -11.508 1.00 86.62 188 LEU A N 1
ATOM 1500 C CA . LEU A 1 188 ? 19.026 -5.333 -10.670 1.00 86.62 188 LEU A CA 1
ATOM 1501 C C . LEU A 1 188 ? 20.163 -4.699 -11.485 1.00 86.62 188 LEU A C 1
ATOM 1503 O O . LEU A 1 188 ? 20.840 -3.812 -10.959 1.00 86.62 188 LEU A O 1
ATOM 1507 N N . ALA A 1 189 ? 20.336 -5.087 -12.752 1.00 88.06 189 ALA A N 1
ATOM 1508 C CA . ALA A 1 189 ? 21.300 -4.486 -13.674 1.00 88.06 189 ALA A CA 1
ATOM 1509 C C . ALA A 1 189 ? 20.888 -3.092 -14.194 1.00 88.06 189 ALA A C 1
ATOM 1511 O O . ALA A 1 189 ? 21.723 -2.383 -14.765 1.00 88.06 189 ALA A O 1
ATOM 1512 N N . ILE A 1 190 ? 19.633 -2.669 -13.995 1.00 87.38 190 ILE A N 1
ATOM 1513 C CA . ILE A 1 190 ? 19.166 -1.331 -14.379 1.00 87.38 190 ILE A CA 1
ATOM 1514 C C . ILE A 1 190 ? 19.889 -0.273 -13.534 1.00 87.38 190 ILE A C 1
ATOM 1516 O O . ILE A 1 190 ? 20.001 -0.380 -12.305 1.00 87.38 190 ILE A O 1
ATOM 1520 N N . SER A 1 191 ? 20.385 0.764 -14.214 1.00 86.50 191 SER A N 1
ATOM 1521 C CA . SER A 1 191 ? 20.976 1.937 -13.568 1.00 86.50 191 SER A CA 1
ATOM 1522 C C . SER A 1 191 ? 19.872 2.779 -12.922 1.00 86.50 191 SER A C 1
ATOM 1524 O O . SER A 1 191 ? 18.919 3.117 -13.623 1.00 86.50 191 SER A O 1
ATOM 1526 N N . PRO A 1 192 ? 19.976 3.123 -11.625 1.00 87.00 192 PRO A N 1
ATOM 1527 C CA . PRO A 1 192 ? 18.944 3.900 -10.953 1.00 87.00 192 PRO A CA 1
ATOM 1528 C C . PRO A 1 192 ? 18.752 5.283 -11.580 1.00 87.00 192 PRO A C 1
ATOM 1530 O O . PRO A 1 192 ? 19.734 5.982 -11.840 1.00 87.00 192 PRO A O 1
ATOM 1533 N N . SER A 1 193 ? 17.497 5.689 -11.749 1.00 86.94 193 SER A N 1
ATOM 1534 C CA . SER A 1 193 ? 17.115 7.010 -12.250 1.00 86.94 193 SER A CA 1
ATOM 1535 C C . SER A 1 193 ? 16.434 7.811 -11.143 1.00 86.94 193 SER A C 1
ATOM 1537 O O . SER A 1 193 ? 15.217 7.803 -10.997 1.00 86.94 193 SER A O 1
ATOM 1539 N N . LEU A 1 194 ? 17.228 8.425 -10.266 1.00 84.06 194 LEU A N 1
ATOM 1540 C CA . LEU A 1 194 ? 16.693 9.093 -9.079 1.00 84.06 194 LEU A CA 1
ATOM 1541 C C . LEU A 1 194 ? 16.018 10.429 -9.441 1.00 84.06 194 LEU A C 1
ATOM 1543 O O . LEU A 1 194 ? 16.498 11.125 -10.342 1.00 84.06 194 LEU A O 1
ATOM 1547 N N . PRO A 1 195 ? 14.954 10.822 -8.718 1.00 78.75 195 PRO A N 1
ATOM 1548 C CA . PRO A 1 195 ? 14.361 12.145 -8.872 1.00 78.75 195 PRO A CA 1
ATOM 1549 C C . PRO A 1 195 ? 15.405 13.239 -8.603 1.00 78.75 195 PRO A C 1
ATOM 1551 O O . PRO A 1 195 ? 16.171 13.173 -7.640 1.00 78.75 195 PRO A O 1
ATOM 1554 N N . SER A 1 196 ? 15.449 14.245 -9.477 1.00 69.88 196 SER A N 1
ATOM 1555 C CA . SER A 1 196 ? 16.479 15.294 -9.491 1.00 69.88 196 SER A CA 1
ATOM 1556 C C . SER A 1 196 ? 16.208 16.449 -8.519 1.00 69.88 196 SER A C 1
ATOM 1558 O O . SER A 1 196 ? 17.073 17.304 -8.311 1.00 69.88 196 SER A O 1
ATOM 1560 N N . ILE A 1 197 ? 15.030 16.472 -7.892 1.00 71.50 197 ILE A N 1
ATOM 1561 C CA . ILE A 1 197 ? 14.582 17.546 -7.005 1.00 71.50 197 ILE A CA 1
ATOM 1562 C C . ILE A 1 197 ? 14.268 17.037 -5.597 1.00 71.50 197 ILE A C 1
ATOM 1564 O O . ILE A 1 197 ? 13.867 15.897 -5.419 1.00 71.50 197 ILE A O 1
ATOM 1568 N N . SER A 1 198 ? 14.390 17.907 -4.593 1.00 64.94 198 SER A N 1
ATOM 1569 C CA . SER A 1 198 ? 13.821 17.677 -3.260 1.00 64.94 198 SER A CA 1
ATOM 1570 C C . SER A 1 198 ? 12.456 18.356 -3.196 1.00 64.94 198 SER A C 1
ATOM 1572 O O . SER A 1 198 ? 12.372 19.566 -3.407 1.00 64.94 198 SER A O 1
ATOM 1574 N N . LEU A 1 199 ? 11.396 17.605 -2.900 1.00 65.19 199 LEU A N 1
ATOM 1575 C CA . LEU A 1 199 ? 10.038 18.150 -2.848 1.00 65.19 199 LEU A CA 1
ATOM 1576 C C . LEU A 1 199 ? 9.702 18.766 -1.490 1.00 65.19 199 LEU A C 1
ATOM 1578 O O . LEU A 1 199 ? 9.969 18.185 -0.439 1.00 65.19 199 LEU A O 1
ATOM 1582 N N . SER A 1 200 ? 9.051 19.927 -1.550 1.00 57.09 200 SER A N 1
ATOM 1583 C CA . SER A 1 200 ? 8.206 20.450 -0.477 1.00 57.09 200 SER A CA 1
ATOM 1584 C C . SER A 1 200 ? 6.754 20.087 -0.831 1.00 57.09 200 SER A C 1
ATOM 1586 O O . SER A 1 200 ? 6.360 20.341 -1.971 1.00 57.09 200 SER A O 1
ATOM 1588 N N . PRO A 1 201 ? 5.958 19.458 0.052 1.00 55.44 201 PRO A N 1
ATOM 1589 C CA . PRO A 1 201 ? 4.710 18.820 -0.368 1.00 55.44 201 PRO A CA 1
ATOM 1590 C C . PRO A 1 201 ? 3.552 19.801 -0.495 1.00 55.44 201 PRO A C 1
ATOM 1592 O O . PRO A 1 201 ? 3.089 20.289 0.532 1.00 55.44 201 PRO A O 1
ATOM 1595 N N . ASP A 1 202 ? 3.009 20.000 -1.697 1.00 59.00 202 ASP A N 1
ATOM 1596 C CA . ASP A 1 202 ? 1.831 20.869 -1.867 1.00 59.00 202 ASP A CA 1
ATOM 1597 C C . ASP A 1 202 ? 0.668 20.256 -2.672 1.00 59.00 202 ASP A C 1
ATOM 1599 O O . ASP A 1 202 ? -0.367 20.901 -2.830 1.00 59.00 202 ASP A O 1
ATOM 1603 N N . GLU A 1 203 ? 0.744 18.984 -3.085 1.00 66.69 203 GLU A N 1
ATOM 1604 C CA . GLU A 1 203 ? -0.406 18.283 -3.676 1.00 66.69 203 GLU A CA 1
ATOM 1605 C C . GLU A 1 203 ? -0.877 17.123 -2.797 1.00 66.69 203 GLU A C 1
ATOM 1607 O O . GLU A 1 203 ? -0.157 16.149 -2.553 1.00 66.69 203 GLU A O 1
ATOM 1612 N N . TYR A 1 204 ? -2.116 17.255 -2.321 1.00 71.50 204 TYR A N 1
ATOM 1613 C CA . TYR A 1 204 ? -2.820 16.266 -1.516 1.00 71.50 204 TYR A CA 1
ATOM 1614 C C . TYR A 1 204 ? -4.102 15.860 -2.219 1.00 71.50 204 TYR A C 1
ATOM 1616 O O . TYR A 1 204 ? -4.882 16.708 -2.657 1.00 71.50 204 TYR A O 1
ATOM 1624 N N . PHE A 1 205 ? -4.348 14.561 -2.242 1.00 68.06 205 PHE A N 1
ATOM 1625 C CA . PHE A 1 205 ? -5.565 13.976 -2.751 1.00 68.06 205 PHE A CA 1
ATOM 1626 C C . PHE A 1 205 ? -6.345 13.355 -1.599 1.00 68.06 205 PHE A C 1
ATOM 1628 O O . PHE A 1 205 ? -5.803 12.580 -0.809 1.00 68.06 205 PHE A O 1
ATOM 1635 N N . ARG A 1 206 ? -7.620 13.723 -1.475 1.00 66.69 206 ARG A N 1
ATOM 1636 C CA . ARG A 1 206 ? -8.543 12.992 -0.611 1.00 66.69 206 ARG A CA 1
ATOM 1637 C C . ARG A 1 206 ? -9.197 11.931 -1.475 1.00 66.69 206 ARG A C 1
ATOM 1639 O O . ARG A 1 206 ? -9.786 12.270 -2.496 1.00 66.69 206 ARG A O 1
ATOM 1646 N N . LEU A 1 207 ? -9.077 10.677 -1.072 1.00 67.00 207 LEU A N 1
ATOM 1647 C CA . LEU A 1 207 ? -9.747 9.590 -1.764 1.00 67.00 207 LEU A CA 1
ATOM 1648 C C . LEU A 1 207 ? -11.238 9.654 -1.415 1.00 67.00 207 LEU A C 1
ATOM 1650 O O . LEU A 1 207 ? -11.601 9.698 -0.240 1.00 67.00 207 LEU A O 1
ATOM 1654 N N . ASP A 1 208 ? -12.087 9.753 -2.437 1.00 63.59 208 ASP A N 1
ATOM 1655 C CA . ASP A 1 208 ? -13.540 9.662 -2.266 1.00 63.59 208 ASP A CA 1
ATOM 1656 C C . ASP A 1 208 ? -13.914 8.227 -1.848 1.00 63.59 208 ASP A C 1
ATOM 1658 O O . ASP A 1 208 ? -13.289 7.270 -2.300 1.00 63.59 208 ASP A O 1
ATOM 1662 N N . THR A 1 209 ? -14.899 8.069 -0.967 1.00 61.97 209 THR A N 1
ATOM 1663 C CA . THR A 1 209 ? -15.358 6.764 -0.465 1.00 61.97 209 THR A CA 1
ATOM 1664 C C . THR A 1 209 ? -15.904 5.881 -1.574 1.00 61.97 209 THR A C 1
ATOM 1666 O O . THR A 1 209 ? -15.758 4.661 -1.520 1.00 61.97 209 THR A O 1
ATOM 1669 N N . ASP A 1 210 ? -16.508 6.474 -2.600 1.00 66.94 210 ASP A N 1
ATOM 1670 C CA . ASP A 1 210 ? -17.333 5.717 -3.539 1.00 66.94 210 ASP A CA 1
ATOM 1671 C C . ASP A 1 210 ? -16.503 4.824 -4.473 1.00 66.94 210 ASP A C 1
ATOM 1673 O O . ASP A 1 210 ? -16.889 3.687 -4.744 1.00 66.94 210 ASP A O 1
ATOM 1677 N N . TRP A 1 211 ? -15.342 5.294 -4.941 1.00 68.38 211 TRP A N 1
ATOM 1678 C CA . TRP A 1 211 ? -14.461 4.491 -5.804 1.00 68.38 211 TRP A CA 1
ATOM 1679 C C . TRP A 1 211 ? -13.683 3.439 -4.996 1.00 68.38 211 TRP A C 1
ATOM 1681 O O . TRP A 1 211 ? -13.560 2.296 -5.428 1.00 68.38 211 TRP A O 1
ATOM 1691 N N . VAL A 1 212 ? -13.247 3.786 -3.779 1.00 67.44 212 VAL A N 1
ATOM 1692 C CA . VAL A 1 212 ? -12.589 2.853 -2.851 1.00 67.44 212 VAL A CA 1
ATOM 1693 C C . VAL A 1 212 ? -13.530 1.701 -2.483 1.00 67.44 212 VAL A C 1
ATOM 1695 O O . VAL A 1 212 ? -13.126 0.537 -2.459 1.00 67.44 212 VAL A O 1
ATOM 1698 N N . THR A 1 213 ? -14.807 2.017 -2.246 1.00 63.84 213 THR A N 1
ATOM 1699 C CA . THR A 1 213 ? -15.842 1.023 -1.940 1.00 63.84 213 THR A CA 1
ATOM 1700 C C . THR A 1 213 ? -16.042 0.060 -3.111 1.00 63.84 213 THR A C 1
ATOM 1702 O O . THR A 1 213 ? -16.110 -1.147 -2.891 1.00 63.84 213 THR A O 1
ATOM 1705 N N . LYS A 1 214 ? -16.055 0.544 -4.360 1.00 65.88 214 LYS A N 1
ATOM 1706 C CA . LYS A 1 214 ? -16.152 -0.329 -5.545 1.00 65.88 214 LYS A CA 1
ATOM 1707 C C . LYS A 1 214 ? -14.990 -1.314 -5.658 1.00 65.88 214 LYS A C 1
ATOM 1709 O O . LYS A 1 214 ? -15.228 -2.483 -5.944 1.00 65.88 214 LYS A O 1
ATOM 1714 N N . GLU A 1 215 ? -13.760 -0.871 -5.404 1.00 65.62 215 GLU A N 1
ATOM 1715 C CA . GLU A 1 215 ? -12.589 -1.758 -5.413 1.00 65.62 215 GLU A CA 1
ATOM 1716 C C . GLU A 1 215 ? -12.679 -2.823 -4.306 1.00 65.62 215 GLU A C 1
ATOM 1718 O O . GLU A 1 215 ? -12.288 -3.968 -4.519 1.00 65.62 215 GLU A O 1
ATOM 1723 N N . SER A 1 216 ? -13.275 -2.496 -3.150 1.00 58.53 216 SER A N 1
ATOM 1724 C CA . SER A 1 216 ? -13.492 -3.478 -2.076 1.00 58.53 216 SER A CA 1
ATOM 1725 C C . SER A 1 216 ? -14.485 -4.595 -2.442 1.00 58.53 216 SER A C 1
ATOM 1727 O O . SER A 1 216 ? -14.357 -5.707 -1.939 1.00 58.53 216 SER A O 1
ATOM 1729 N N . TRP A 1 217 ? -15.431 -4.345 -3.359 1.00 52.38 217 TRP A N 1
ATOM 1730 C CA . TRP A 1 217 ? -16.460 -5.317 -3.773 1.00 52.38 217 TRP A CA 1
ATOM 1731 C C . TRP A 1 217 ? -15.960 -6.362 -4.779 1.00 52.38 217 TRP A C 1
ATOM 1733 O O . TRP A 1 217 ? -16.669 -7.322 -5.075 1.00 52.38 217 TRP A O 1
ATOM 1743 N N . GLN A 1 218 ? -14.754 -6.190 -5.324 1.00 53.91 218 GLN A N 1
ATOM 1744 C CA . GLN A 1 218 ? -14.171 -7.125 -6.292 1.00 53.91 218 GLN A CA 1
ATOM 1745 C C . GLN A 1 218 ? -13.554 -8.371 -5.631 1.00 53.91 218 GLN A C 1
ATOM 1747 O O . GLN A 1 218 ? -13.074 -9.265 -6.328 1.00 53.91 218 GLN A O 1
ATOM 1752 N N . VAL A 1 219 ? -13.566 -8.455 -4.297 1.00 48.12 219 VAL A N 1
ATOM 1753 C CA . VAL A 1 219 ? -12.998 -9.571 -3.535 1.00 48.12 219 VAL A CA 1
ATOM 1754 C C . VAL A 1 219 ? -14.130 -10.421 -2.941 1.00 48.12 219 VAL A C 1
ATOM 1756 O O . VAL A 1 219 ? -15.081 -9.858 -2.399 1.00 48.12 219 VAL A O 1
ATOM 1759 N N . PRO A 1 220 ? -14.065 -11.766 -3.037 1.00 46.75 220 PRO A N 1
ATOM 1760 C CA . PRO A 1 220 ? -15.077 -12.645 -2.456 1.00 46.75 220 PRO A CA 1
ATOM 1761 C C . PRO A 1 220 ? -15.221 -12.411 -0.950 1.00 46.75 220 PRO A C 1
ATOM 1763 O O . PRO A 1 220 ? -14.225 -12.289 -0.238 1.00 46.75 220 PRO A O 1
ATOM 1766 N N . MET A 1 221 ? -16.471 -12.338 -0.494 1.00 48.59 221 MET A N 1
ATOM 1767 C CA . MET A 1 221 ? -16.811 -12.009 0.888 1.00 48.59 221 MET A CA 1
ATOM 1768 C C . MET A 1 221 ? -16.639 -13.206 1.833 1.00 48.59 221 MET A C 1
ATOM 1770 O O . MET A 1 221 ? -16.868 -14.342 1.400 1.00 48.59 221 MET A O 1
ATOM 1774 N N . PRO A 1 222 ? -16.289 -12.964 3.111 1.00 47.09 222 PRO A N 1
ATOM 1775 C CA . PRO A 1 222 ? -16.391 -13.972 4.162 1.00 47.09 222 PRO A CA 1
ATOM 1776 C C . PRO A 1 222 ? -17.813 -14.531 4.279 1.00 47.09 222 PRO A C 1
ATOM 1778 O O . PRO A 1 222 ? -18.791 -13.863 3.926 1.00 47.09 222 PRO A O 1
ATOM 1781 N N . ALA A 1 223 ? -17.932 -15.748 4.807 1.00 48.50 223 ALA A N 1
ATOM 1782 C CA . ALA A 1 223 ? -19.224 -16.303 5.197 1.00 48.50 223 ALA A CA 1
ATOM 1783 C C . ALA A 1 223 ? -19.795 -15.570 6.434 1.00 48.50 223 ALA A C 1
ATOM 1785 O O . ALA A 1 223 ? -19.104 -14.825 7.125 1.00 48.50 223 ALA A O 1
ATOM 1786 N N . ILE A 1 224 ? -21.095 -15.743 6.682 1.00 51.16 224 ILE A N 1
ATOM 1787 C CA . ILE A 1 224 ? -21.847 -15.106 7.775 1.00 51.16 224 ILE A CA 1
ATOM 1788 C C . ILE A 1 224 ? -21.314 -15.593 9.140 1.00 51.16 224 ILE A C 1
ATOM 1790 O O . ILE A 1 224 ? -21.448 -16.775 9.426 1.00 51.16 224 ILE A O 1
ATOM 1794 N N . GLY A 1 225 ? -20.826 -14.707 10.025 1.00 56.31 225 GLY A N 1
ATOM 1795 C CA . GLY A 1 225 ? -20.318 -15.132 11.343 1.00 56.31 225 GLY A CA 1
ATOM 1796 C C . GLY A 1 225 ? -20.116 -14.033 12.403 1.00 56.31 225 GLY A C 1
ATOM 1797 O O . GLY A 1 225 ? -20.138 -12.845 12.111 1.00 56.31 225 GLY A O 1
ATOM 1798 N N . LYS A 1 226 ? -19.911 -14.429 13.664 1.00 58.69 226 LYS A N 1
ATOM 1799 C CA . LYS A 1 226 ? -19.500 -13.594 14.809 1.00 58.69 226 LYS A CA 1
ATOM 1800 C C . LYS A 1 226 ? -18.032 -13.180 14.700 1.00 58.69 226 LYS A C 1
ATOM 1802 O O . LYS A 1 226 ? -17.194 -13.972 14.280 1.00 58.69 226 LYS A O 1
ATOM 1807 N N . ALA A 1 227 ? -17.707 -11.969 15.155 1.00 61.56 227 ALA A N 1
ATOM 1808 C CA . ALA A 1 227 ? -16.349 -11.429 15.113 1.00 61.56 227 ALA A CA 1
ATOM 1809 C C . ALA A 1 227 ? -15.634 -11.551 16.473 1.00 61.56 227 ALA A C 1
ATOM 1811 O O . ALA A 1 227 ? -15.980 -10.877 17.450 1.00 61.56 227 ALA A O 1
ATOM 1812 N N . TYR A 1 228 ? -14.597 -12.384 16.523 1.00 60.53 228 TYR A N 1
ATOM 1813 C CA . TYR A 1 228 ? -13.768 -12.620 17.702 1.00 60.53 228 TYR A CA 1
ATOM 1814 C C . TYR A 1 228 ? -12.408 -11.941 17.570 1.00 60.53 228 TYR A C 1
ATOM 1816 O O . TYR A 1 228 ? -11.724 -12.078 16.559 1.00 60.53 228 TYR A O 1
ATOM 1824 N N . CYS A 1 229 ? -11.993 -11.239 18.623 1.00 63.12 229 CYS A N 1
ATOM 1825 C CA . CYS A 1 229 ? -10.654 -10.681 18.756 1.00 63.12 229 CYS A CA 1
ATOM 1826 C C . CYS A 1 229 ? -9.743 -11.665 19.474 1.00 63.12 229 CYS A C 1
ATOM 1828 O O . CYS A 1 229 ? -10.034 -12.052 20.606 1.00 63.12 229 CYS A O 1
ATOM 1830 N N . TYR A 1 230 ? -8.605 -11.993 18.885 1.00 65.69 230 TYR A N 1
ATOM 1831 C CA . TYR A 1 230 ? -7.500 -12.605 19.604 1.00 65.69 230 TYR A CA 1
ATOM 1832 C C . TYR A 1 230 ? -6.463 -11.541 19.962 1.00 65.69 230 TYR A C 1
ATOM 1834 O O . TYR A 1 230 ? -6.006 -10.782 19.102 1.00 65.69 230 TYR A O 1
ATOM 1842 N N . SER A 1 231 ? -6.079 -11.501 21.236 1.00 60.81 231 SER A N 1
ATOM 1843 C CA . SER A 1 231 ? -4.938 -10.730 21.728 1.00 60.81 231 SER A CA 1
ATOM 1844 C C . SER A 1 231 ? -4.171 -11.601 22.716 1.00 60.81 231 SER A C 1
ATOM 1846 O O . SER A 1 231 ? -4.729 -11.930 23.764 1.00 60.81 231 SER A O 1
ATOM 1848 N N . GLU A 1 232 ? -2.922 -11.967 22.419 1.00 54.44 232 GLU A N 1
ATOM 1849 C CA . GLU A 1 232 ? -2.089 -12.664 23.403 1.00 54.44 232 GLU A CA 1
ATOM 1850 C C . GLU A 1 232 ? -1.884 -11.764 24.631 1.00 54.44 232 GLU A C 1
ATOM 1852 O O . GLU A 1 232 ? -1.438 -10.622 24.522 1.00 54.44 232 GLU A O 1
ATOM 1857 N N . GLU A 1 233 ? -2.241 -12.263 25.819 1.00 46.38 233 GLU A N 1
ATOM 1858 C CA . GLU A 1 233 ? -2.154 -11.508 27.080 1.00 46.38 233 GLU A CA 1
ATOM 1859 C C . GLU A 1 233 ? -0.718 -11.331 27.604 1.00 46.38 233 GLU A C 1
ATOM 1861 O O . GLU A 1 233 ? -0.524 -10.734 28.666 1.00 46.38 233 GLU A O 1
ATOM 1866 N N . ASN A 1 234 ? 0.300 -11.800 26.877 1.00 46.81 234 ASN A N 1
ATOM 1867 C CA . ASN A 1 234 ? 1.685 -11.552 27.257 1.00 46.81 234 ASN A CA 1
ATOM 1868 C C . ASN A 1 234 ? 2.085 -10.123 26.868 1.00 46.81 234 ASN A C 1
ATOM 1870 O O . ASN A 1 234 ? 2.158 -9.751 25.700 1.00 46.81 234 ASN A O 1
ATOM 1874 N N . ASP A 1 235 ? 2.284 -9.314 27.904 1.00 52.12 235 ASP A N 1
ATOM 1875 C CA . ASP A 1 235 ? 2.629 -7.900 27.852 1.00 52.12 235 ASP A CA 1
ATOM 1876 C C . ASP A 1 235 ? 3.805 -7.595 26.918 1.00 52.12 235 ASP A C 1
ATOM 1878 O O . ASP A 1 235 ? 4.937 -7.942 27.227 1.00 52.12 235 ASP A O 1
ATOM 1882 N N . ASP A 1 236 ? 3.502 -6.912 25.808 1.00 52.53 236 ASP A N 1
ATOM 1883 C CA . ASP A 1 236 ? 4.232 -5.741 25.286 1.00 52.53 236 ASP A CA 1
ATOM 1884 C C . ASP A 1 236 ? 3.494 -5.098 24.073 1.00 52.53 236 ASP A C 1
ATOM 1886 O O . ASP A 1 236 ? 3.674 -3.910 23.796 1.00 52.53 236 ASP A O 1
ATOM 1890 N N . HIS A 1 237 ? 2.549 -5.807 23.423 1.00 57.00 237 HIS A N 1
ATOM 1891 C CA . HIS A 1 237 ? 2.002 -5.429 22.097 1.00 57.00 237 HIS A CA 1
ATOM 1892 C C . HIS A 1 237 ? 0.471 -5.405 22.019 1.00 57.00 237 HIS A C 1
ATOM 1894 O O . HIS A 1 237 ? -0.123 -5.769 21.008 1.00 57.00 237 HIS A O 1
ATOM 1900 N N . ARG A 1 238 ? -0.196 -4.932 23.077 1.00 63.69 238 ARG A N 1
ATOM 1901 C CA . ARG A 1 238 ? -1.670 -4.970 23.248 1.00 63.69 238 ARG A CA 1
ATOM 1902 C C . ARG A 1 238 ? -2.510 -4.192 22.218 1.00 63.69 238 ARG A C 1
ATOM 1904 O O . ARG A 1 238 ? -3.694 -3.988 22.450 1.00 63.69 238 ARG A O 1
ATOM 1911 N N . TRP A 1 239 ? -1.908 -3.676 21.156 1.00 68.38 239 TRP A N 1
ATOM 1912 C CA . TRP A 1 239 ? -2.560 -2.810 20.182 1.00 68.38 239 TRP A CA 1
ATOM 1913 C C . TRP A 1 239 ? -2.612 -3.418 18.779 1.00 68.38 239 TRP A C 1
ATOM 1915 O O . TRP A 1 239 ? -3.009 -2.725 17.853 1.00 68.38 239 TRP A O 1
ATOM 1925 N N . ILE A 1 240 ? -2.226 -4.683 18.592 1.00 72.44 240 ILE A N 1
ATOM 1926 C CA . ILE A 1 240 ? -2.442 -5.420 17.339 1.00 72.44 240 ILE A CA 1
ATOM 1927 C C . ILE A 1 240 ? -3.288 -6.644 17.637 1.00 72.44 240 ILE A C 1
ATOM 1929 O O . ILE A 1 240 ? -3.041 -7.350 18.610 1.00 72.44 240 ILE A O 1
ATOM 1933 N N . HIS A 1 241 ? -4.280 -6.885 16.794 1.00 74.69 241 HIS A N 1
ATOM 1934 C CA . HIS A 1 241 ? -5.337 -7.850 17.040 1.00 74.69 241 HIS A CA 1
ATOM 1935 C C . HIS A 1 241 ? -5.584 -8.697 15.792 1.00 74.69 241 HIS A C 1
ATOM 1937 O O . HIS A 1 241 ? -5.587 -8.146 14.694 1.00 74.69 241 HIS A O 1
ATOM 1943 N N . TRP A 1 242 ? -5.808 -10.009 15.940 1.00 71.44 242 TRP A N 1
ATOM 1944 C CA . TRP A 1 242 ? -6.417 -10.808 14.869 1.00 71.44 242 TRP A CA 1
ATOM 1945 C C . TRP A 1 242 ? -7.916 -10.813 15.118 1.00 71.44 242 TRP A C 1
ATOM 1947 O O . TRP A 1 242 ? -8.376 -11.162 16.205 1.00 71.44 242 TRP A O 1
ATOM 1957 N N . LEU A 1 243 ? -8.666 -10.420 14.105 1.00 72.75 243 LEU A N 1
ATOM 1958 C CA . LEU A 1 243 ? -10.099 -10.564 14.034 1.00 72.75 243 LEU A CA 1
ATOM 1959 C C . LEU A 1 243 ? -10.396 -11.827 13.225 1.00 72.75 243 LEU A C 1
ATOM 1961 O O . LEU A 1 243 ? -9.995 -11.951 12.064 1.00 72.75 243 LEU A O 1
ATOM 1965 N N . PHE A 1 244 ? -11.097 -12.758 13.852 1.00 70.75 244 PHE A N 1
ATOM 1966 C CA . PHE A 1 244 ? -11.605 -13.963 13.217 1.00 70.75 244 PHE A CA 1
ATOM 1967 C C . PHE A 1 244 ? -13.115 -13.850 13.093 1.00 70.75 244 PHE A C 1
ATOM 1969 O O . PHE A 1 244 ? -13.783 -13.406 14.028 1.00 70.75 244 PHE A O 1
ATOM 1976 N N . LEU A 1 245 ? -13.636 -14.243 11.937 1.00 67.88 245 LEU A N 1
ATOM 1977 C CA . LEU A 1 245 ? -15.064 -14.407 11.719 1.00 67.88 245 LEU A CA 1
ATOM 1978 C C . LEU A 1 245 ? -15.373 -15.895 11.908 1.00 67.88 245 LEU A C 1
ATOM 1980 O O . LEU A 1 245 ? -14.659 -16.741 11.378 1.00 67.88 245 LEU A O 1
ATOM 1984 N N . GLN A 1 246 ? -16.365 -16.218 12.731 1.00 64.38 246 GLN A N 1
ATOM 1985 C CA . GLN A 1 246 ? -16.759 -17.594 13.033 1.00 64.38 246 GLN A CA 1
ATOM 1986 C C . GLN A 1 246 ? -18.267 -17.742 12.867 1.00 64.38 246 GLN A C 1
ATOM 1988 O O . GLN A 1 246 ? -19.008 -16.914 13.386 1.00 64.38 246 GLN A O 1
ATOM 1993 N N . ASP A 1 247 ? -18.732 -18.792 12.194 1.00 61.25 247 ASP A N 1
ATOM 1994 C CA . ASP A 1 247 ? -20.164 -19.045 12.001 1.00 61.25 247 ASP A CA 1
ATOM 1995 C C . ASP A 1 247 ? -20.935 -19.023 13.339 1.00 61.25 247 ASP A C 1
ATOM 1997 O O . ASP A 1 247 ? -20.436 -19.471 14.374 1.00 61.25 247 ASP A O 1
ATOM 2001 N N . GLU A 1 248 ? -22.171 -18.500 13.340 1.00 57.50 248 GLU A N 1
ATOM 2002 C CA . GLU A 1 248 ? -22.969 -18.296 14.568 1.00 57.50 248 GLU A CA 1
ATOM 2003 C C . GLU A 1 248 ? -23.149 -19.573 15.416 1.00 57.50 248 GLU A C 1
ATOM 2005 O O . GLU A 1 248 ? -23.319 -19.461 16.640 1.00 57.50 248 GLU A O 1
ATOM 2010 N N . ASP A 1 249 ? -23.089 -20.739 14.762 1.00 56.84 249 ASP A N 1
ATOM 2011 C CA . ASP A 1 249 ? -23.347 -22.079 15.299 1.00 56.84 249 ASP A CA 1
ATOM 2012 C C . ASP A 1 249 ? -22.111 -22.778 15.897 1.00 56.84 249 ASP A C 1
ATOM 2014 O O . ASP A 1 249 ? -22.249 -23.845 16.504 1.00 56.84 249 ASP A O 1
ATOM 2018 N N . GLU A 1 250 ? -20.911 -22.207 15.763 1.00 56.66 250 GLU A N 1
ATOM 2019 C CA . GLU A 1 250 ? -19.699 -22.763 16.366 1.00 56.66 250 GLU A CA 1
ATOM 2020 C C . GLU A 1 250 ? -19.328 -22.018 17.659 1.00 56.66 250 GLU A C 1
ATOM 2022 O O . GLU A 1 250 ? -19.153 -20.799 17.680 1.00 56.66 250 GLU A O 1
ATOM 2027 N N . GLU A 1 251 ? -19.189 -22.750 18.770 1.00 57.25 251 GLU A N 1
ATOM 2028 C CA . GLU A 1 251 ? -18.585 -22.192 19.986 1.00 57.25 251 GLU A CA 1
ATOM 2029 C C . GLU A 1 251 ? -17.056 -22.108 19.808 1.00 57.25 251 GLU A C 1
ATOM 2031 O O . GLU A 1 251 ? -16.445 -23.046 19.283 1.00 57.25 251 GLU A O 1
ATOM 2036 N N . PRO A 1 252 ? -16.399 -21.011 20.232 1.00 56.75 252 PRO A N 1
ATOM 2037 C CA . PRO A 1 252 ? -14.950 -20.894 20.130 1.00 56.75 252 PRO A CA 1
ATOM 2038 C C . PRO A 1 252 ? -14.277 -21.971 20.989 1.00 56.75 252 PRO A C 1
ATOM 2040 O O . PRO A 1 252 ? -14.597 -22.132 22.167 1.00 56.75 252 PRO A O 1
ATOM 2043 N N . ASN A 1 253 ? -13.314 -22.688 20.402 1.00 57.31 253 ASN A N 1
ATOM 2044 C CA . ASN A 1 253 ? -12.645 -23.830 21.040 1.00 57.31 253 ASN A CA 1
ATOM 2045 C C . ASN A 1 253 ? -11.883 -23.473 22.339 1.00 57.31 253 ASN A C 1
ATOM 2047 O O . ASN A 1 253 ? -11.579 -24.384 23.101 1.00 57.31 253 ASN A O 1
ATOM 2051 N N . ASP A 1 254 ? -11.609 -22.186 22.609 1.00 59.00 254 ASP A N 1
ATOM 2052 C CA . ASP A 1 254 ? -10.928 -21.693 23.821 1.00 59.00 254 ASP A CA 1
ATOM 2053 C C . ASP A 1 254 ? -11.392 -20.269 24.211 1.00 59.00 254 ASP A C 1
ATOM 2055 O O . ASP A 1 254 ? -10.722 -19.274 23.936 1.00 59.00 254 ASP A O 1
ATOM 2059 N N . VAL A 1 255 ? -12.548 -20.149 24.876 1.00 53.12 255 VAL A N 1
ATOM 2060 C CA . VAL A 1 255 ? -13.179 -18.861 25.267 1.00 53.12 255 VAL A CA 1
ATOM 2061 C C . VAL A 1 255 ? -12.234 -17.921 26.038 1.00 53.12 255 VAL A C 1
ATOM 2063 O O . VAL A 1 255 ? -12.341 -16.705 25.910 1.00 53.12 255 VAL A O 1
ATOM 2066 N N . ASP A 1 256 ? -11.284 -18.460 26.803 1.00 53.53 256 ASP A N 1
ATOM 2067 C CA . ASP A 1 256 ? -10.392 -17.663 27.654 1.00 53.53 256 ASP A CA 1
ATOM 2068 C C . ASP A 1 256 ? -9.344 -16.851 26.867 1.00 53.53 256 ASP A C 1
ATOM 2070 O O . ASP A 1 256 ? -8.765 -15.916 27.418 1.00 53.53 256 ASP A O 1
ATOM 2074 N N . GLN A 1 257 ? -9.104 -17.163 25.586 1.00 58.56 257 GLN A N 1
ATOM 2075 C CA . GLN A 1 257 ? -8.107 -16.456 24.769 1.00 58.56 257 GLN A CA 1
ATOM 2076 C C . GLN A 1 257 ? -8.706 -15.430 23.792 1.00 58.56 257 GLN A C 1
ATOM 2078 O O . GLN A 1 257 ? -7.974 -14.612 23.227 1.00 58.56 257 GLN A O 1
ATOM 2083 N N . TYR A 1 258 ? -10.027 -15.446 23.594 1.00 59.59 258 TYR A N 1
ATOM 2084 C CA . TYR A 1 258 ? -10.713 -14.590 22.628 1.00 59.59 258 TYR A CA 1
ATOM 2085 C C . TYR A 1 258 ? -11.650 -13.605 23.330 1.00 59.59 258 TYR A C 1
ATOM 2087 O O . TYR A 1 258 ? -12.421 -13.963 24.216 1.00 59.59 258 TYR A O 1
ATOM 2095 N N . LYS A 1 259 ? -11.628 -12.342 22.902 1.00 64.62 259 LYS A N 1
ATOM 2096 C CA . LYS A 1 259 ? -12.580 -11.312 23.337 1.00 64.62 259 LYS A CA 1
ATOM 2097 C C . LYS A 1 259 ? -13.594 -11.074 22.227 1.00 64.62 259 LYS A C 1
ATOM 2099 O O . LYS A 1 259 ? -13.230 -10.651 21.132 1.00 64.62 259 LYS A O 1
ATOM 2104 N N . LEU A 1 260 ? -14.863 -11.344 22.513 1.00 60.25 260 LEU A N 1
ATOM 2105 C CA . LEU A 1 260 ? -15.965 -11.055 21.599 1.00 60.25 260 LEU A CA 1
ATOM 2106 C C . LEU A 1 260 ? -16.142 -9.537 21.472 1.00 60.25 260 LEU A C 1
ATOM 2108 O O . LEU A 1 260 ? -16.261 -8.852 22.490 1.00 60.25 260 LEU A O 1
ATOM 2112 N N . ILE A 1 261 ? -16.121 -9.019 20.241 1.00 62.66 261 ILE A N 1
ATOM 2113 C CA . ILE A 1 261 ? -16.272 -7.575 19.986 1.00 62.66 261 ILE A CA 1
ATOM 2114 C C . ILE A 1 261 ? -17.722 -7.220 19.608 1.00 62.66 261 ILE A C 1
ATOM 2116 O O . ILE A 1 261 ? -18.163 -6.112 19.902 1.00 62.66 261 ILE A O 1
ATOM 2120 N N . ASP A 1 262 ? -18.487 -8.148 19.017 1.00 60.03 262 ASP A N 1
ATOM 2121 C CA . ASP A 1 262 ? -19.906 -7.952 18.674 1.00 60.03 262 ASP A CA 1
ATOM 2122 C C . ASP A 1 262 ? -20.671 -9.293 18.668 1.00 60.03 262 ASP A C 1
ATOM 2124 O O . ASP A 1 262 ? -20.204 -10.282 18.104 1.00 60.03 262 ASP A O 1
ATOM 2128 N N . GLU A 1 263 ? -21.847 -9.327 19.303 1.00 51.00 263 GLU A N 1
ATOM 2129 C CA . GLU A 1 263 ? -22.723 -10.506 19.435 1.00 51.00 263 GLU A CA 1
ATOM 2130 C C . GLU A 1 263 ? -23.776 -10.615 18.321 1.00 51.00 263 GLU A C 1
ATOM 2132 O O . GLU A 1 263 ? -24.480 -11.622 18.240 1.00 51.00 263 GLU A O 1
ATOM 2137 N N . THR A 1 264 ? -23.940 -9.587 17.485 1.00 43.06 264 THR A N 1
ATOM 2138 C CA . THR A 1 264 ? -25.175 -9.422 16.708 1.00 43.06 264 THR A CA 1
ATOM 2139 C C . THR A 1 264 ? -24.948 -8.863 15.309 1.00 43.06 264 THR A C 1
ATOM 2141 O O . THR A 1 264 ? -25.004 -7.648 15.138 1.00 43.06 264 THR A O 1
ATOM 2144 N N . ARG A 1 265 ? -24.821 -9.718 14.279 1.00 48.47 265 ARG A N 1
ATOM 2145 C CA . ARG A 1 265 ? -25.180 -9.345 12.893 1.00 48.47 265 ARG A CA 1
ATOM 2146 C C . ARG A 1 265 ? -25.330 -10.540 11.950 1.00 48.47 265 ARG A C 1
ATOM 2148 O O . ARG A 1 265 ? -24.451 -11.380 11.834 1.00 48.47 265 ARG A O 1
ATOM 2155 N N . HIS A 1 266 ? -26.435 -10.517 11.205 1.00 37.75 266 HIS A N 1
ATOM 2156 C CA . HIS A 1 266 ? -26.682 -11.360 10.042 1.00 37.75 266 HIS A CA 1
ATOM 2157 C C . HIS A 1 266 ? -26.118 -10.672 8.795 1.00 37.75 266 HIS A C 1
ATOM 2159 O O . HIS A 1 266 ? -26.523 -9.554 8.463 1.00 37.75 266 HIS A O 1
ATOM 2165 N N . TYR A 1 267 ? -25.195 -11.340 8.114 1.00 41.41 267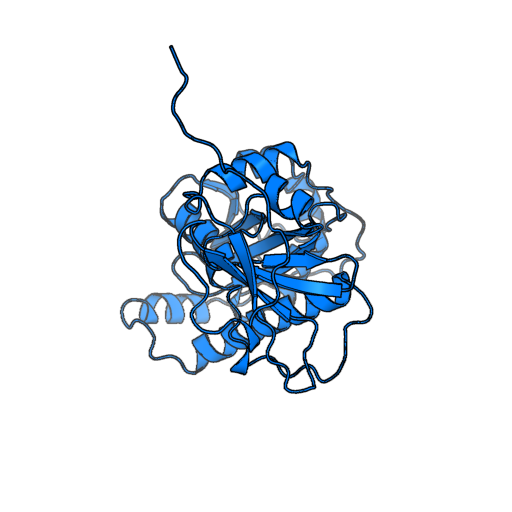 TYR A N 1
ATOM 2166 C CA . TYR A 1 267 ? -24.584 -10.857 6.883 1.00 41.41 267 TYR A CA 1
ATOM 2167 C C . TYR A 1 267 ? -25.402 -11.337 5.675 1.00 41.41 267 TYR A C 1
ATOM 2169 O O . TYR A 1 267 ? -26.101 -12.348 5.714 1.00 41.41 267 TYR A O 1
ATOM 2177 N N . TRP A 1 268 ? -25.415 -10.513 4.638 1.00 31.53 268 TRP A N 1
ATOM 2178 C CA . TRP A 1 268 ? -26.366 -10.509 3.530 1.00 31.53 268 TRP A CA 1
ATOM 2179 C C . TRP A 1 268 ? -26.499 -11.864 2.796 1.00 31.53 268 TRP A C 1
ATOM 2181 O O . TRP A 1 268 ? -25.506 -12.520 2.495 1.00 31.53 268 TRP A O 1
ATOM 2191 N N . SER A 1 269 ? -27.735 -12.257 2.459 1.00 31.41 269 SER A N 1
ATOM 2192 C CA . SER A 1 269 ? -28.048 -13.401 1.587 1.00 31.41 269 SER A CA 1
ATOM 2193 C C . SER A 1 269 ? -28.291 -12.892 0.159 1.00 31.41 269 SER A C 1
ATOM 2195 O O . SER A 1 269 ? -29.119 -11.994 -0.009 1.00 31.41 269 SER A O 1
ATOM 2197 N N . PRO A 1 270 ? -27.633 -13.438 -0.881 1.00 33.88 270 PRO A N 1
ATOM 2198 C CA . PRO A 1 270 ? -27.809 -12.986 -2.260 1.00 33.88 270 PRO A CA 1
ATOM 2199 C C . PRO A 1 270 ? -29.093 -13.527 -2.924 1.00 33.88 270 PRO A C 1
ATOM 2201 O O . PRO A 1 270 ? -29.102 -13.796 -4.122 1.00 33.88 270 PRO A O 1
ATOM 2204 N N . GLU A 1 271 ? -30.200 -13.669 -2.191 1.00 40.19 271 GLU A N 1
ATOM 2205 C CA . GLU A 1 271 ? -31.498 -14.040 -2.767 1.00 40.19 271 GLU A CA 1
ATOM 2206 C C . GLU A 1 271 ? -32.570 -12.986 -2.471 1.00 40.19 271 GLU A C 1
ATOM 2208 O O . GLU A 1 271 ? -33.298 -13.083 -1.487 1.00 40.19 271 GLU A O 1
ATOM 2213 N N . ALA A 1 272 ? -32.686 -11.994 -3.360 1.00 37.19 272 ALA A N 1
ATOM 2214 C CA . ALA A 1 272 ? -33.967 -11.388 -3.744 1.00 37.19 272 ALA A CA 1
ATOM 2215 C C . ALA A 1 272 ? -33.806 -10.439 -4.951 1.00 37.19 272 ALA A C 1
ATOM 2217 O O . ALA A 1 272 ? -34.038 -9.237 -4.838 1.00 37.19 272 ALA A O 1
ATOM 2218 N N . GLU A 1 273 ? -33.469 -10.972 -6.128 1.00 34.62 273 GLU A N 1
ATOM 2219 C CA . GLU A 1 273 ? -34.055 -10.428 -7.360 1.00 34.62 273 GLU A CA 1
ATOM 2220 C C . GLU A 1 273 ? -35.157 -11.392 -7.809 1.00 34.62 273 GLU A C 1
ATOM 2222 O O . GLU A 1 273 ? -34.900 -12.530 -8.206 1.00 34.62 273 GLU A O 1
ATOM 2227 N N . ALA A 1 274 ? -36.396 -10.926 -7.648 1.00 36.09 274 ALA A N 1
ATOM 2228 C CA . ALA A 1 274 ? -37.613 -11.481 -8.225 1.00 36.09 274 ALA A CA 1
ATOM 2229 C C . ALA A 1 274 ? -38.062 -10.592 -9.390 1.00 36.09 274 ALA A C 1
ATOM 2231 O O . ALA A 1 274 ? -37.863 -9.358 -9.287 1.00 36.09 274 ALA A O 1
#

Sequence (274 aa):
MLTHHFTIVQHKYLFVSEEREAFWVSEGLNPSEAEGLALIPVIALTLNVPGLDLYHQRFFKHNDKISIANFLYEAWASNPFLKGIPDQLCIDEELLSVVPLKGILQLIDPDGQLKEIVTDTDATFGASKVQAHEQSIIYWEDFELLRKPASVESLLNIIGKMVSERQGILVESSPHDKSKDHLLEQHLAISPSLPSISLSPDEYFRLDTDWVTKESWQVPMPAIGKAYCYSEENDDHRWIHWLFLQDEDEEPNDVDQYKLIDETRHYWSPEAEA

Radius of gyration: 19.92 Å; chains: 1; bounding box: 59×45×49 Å

Organism: NCBI:txid1388762

Foldseek 3Di:
DQEKEWDKAFAFQWWAAQVQFIEGEDQGDAQVVCVVLNTFIKIKTKIAGFPDLGIAIFIDTLFDWAQPLCSLQCCQAPRVLSLHDGLEYEYAPVCVVQDVVVVSCCQQPVVCSHNYYDYDPDPRNVVVRVSSRPLLPDDCVQDDAQDRAPGNNRSRVVSSVSSSVVSVCCVVPNPDPPVCVVVSVVSNPRHRDHGPDDDDTDDIDGDDPPVNSVSVVVRDGDDWFFWKWFDPPPDGRRRYTYIYGDHLPDDPPDPVGIDGSDNDDGDDDPDDDD